Protein AF-A0A223D5A3-F1 (afdb_monomer_lite)

Structure (mmCIF, N/CA/C/O backbone):
data_AF-A0A223D5A3-F1
#
_entry.id   AF-A0A223D5A3-F1
#
loop_
_atom_site.group_PDB
_atom_site.id
_atom_site.type_symbol
_atom_site.label_atom_id
_atom_site.label_alt_id
_atom_site.label_comp_id
_atom_site.label_asym_id
_atom_site.label_entity_id
_atom_site.label_seq_id
_atom_site.pdbx_PDB_ins_code
_atom_site.Cartn_x
_atom_site.Cartn_y
_atom_site.Cartn_z
_atom_site.occupancy
_atom_site.B_iso_or_equiv
_atom_site.auth_seq_id
_atom_site.auth_comp_id
_atom_site.auth_asym_id
_atom_site.auth_atom_id
_atom_site.pdbx_PDB_model_num
ATOM 1 N N . MET A 1 1 ? -13.592 -24.282 9.696 1.00 31.31 1 MET A N 1
ATOM 2 C CA . MET A 1 1 ? -12.528 -23.313 10.026 1.00 31.31 1 MET A CA 1
ATOM 3 C C . MET A 1 1 ? -12.856 -22.038 9.279 1.00 31.31 1 MET A C 1
ATOM 5 O O . MET A 1 1 ? -12.966 -22.102 8.063 1.00 31.31 1 MET A O 1
ATOM 9 N N . GLN A 1 2 ? -13.138 -20.943 9.990 1.00 32.06 2 GLN A N 1
ATOM 10 C CA . GLN A 1 2 ? -13.268 -19.622 9.368 1.00 32.06 2 GLN A CA 1
ATOM 11 C C . GLN A 1 2 ? -11.943 -19.283 8.681 1.00 32.06 2 GLN A C 1
ATOM 13 O O . GLN A 1 2 ? -10.888 -19.620 9.216 1.00 32.06 2 GLN A O 1
ATOM 18 N N . ASN A 1 3 ? -12.004 -18.687 7.491 1.00 38.94 3 ASN A N 1
ATOM 19 C CA . ASN A 1 3 ? -10.815 -18.169 6.831 1.00 38.94 3 ASN A CA 1
ATOM 20 C C . ASN A 1 3 ? -10.270 -17.023 7.707 1.00 38.94 3 ASN A C 1
ATOM 22 O O . ASN A 1 3 ? -10.980 -16.030 7.856 1.00 38.94 3 ASN A O 1
ATOM 26 N N . PRO A 1 4 ? -9.074 -17.136 8.314 1.00 40.03 4 PRO A N 1
ATOM 27 C CA . PRO A 1 4 ? -8.526 -16.077 9.164 1.00 40.03 4 PRO A CA 1
ATOM 28 C C . PRO A 1 4 ? -8.139 -14.813 8.372 1.00 40.03 4 PRO A C 1
ATOM 30 O O . PRO A 1 4 ? -7.693 -13.842 8.971 1.00 40.03 4 PRO A O 1
ATOM 33 N N . PHE A 1 5 ? -8.310 -14.820 7.044 1.00 49.38 5 PHE A N 1
ATOM 34 C CA . PHE A 1 5 ? -7.911 -13.754 6.126 1.00 49.38 5 PHE A CA 1
ATOM 35 C C . PHE A 1 5 ? -9.094 -13.028 5.462 1.00 49.38 5 PHE A C 1
ATOM 37 O O . PHE A 1 5 ? -8.941 -12.494 4.365 1.00 49.38 5 PHE A O 1
ATOM 44 N N . GLU A 1 6 ? -10.285 -13.000 6.078 1.00 45.31 6 GLU A N 1
ATOM 45 C CA . GLU A 1 6 ? -11.288 -11.994 5.692 1.00 45.31 6 GLU A CA 1
ATOM 46 C C . GLU A 1 6 ? -10.728 -10.612 6.060 1.00 45.31 6 GLU A C 1
ATOM 48 O O . GLU A 1 6 ? -10.823 -10.190 7.206 1.00 45.31 6 GLU A O 1
ATOM 53 N N . ASN A 1 7 ? -10.066 -9.964 5.099 1.00 41.25 7 ASN A N 1
ATOM 54 C CA . ASN A 1 7 ? -9.630 -8.576 5.171 1.00 41.25 7 ASN A CA 1
ATOM 55 C C . ASN A 1 7 ? -10.579 -7.736 4.284 1.00 41.25 7 ASN A C 1
ATOM 57 O O . ASN A 1 7 ? -10.736 -8.077 3.102 1.00 41.25 7 ASN A O 1
ATOM 61 N N . PRO A 1 8 ? -11.245 -6.702 4.830 1.00 47.88 8 PRO A N 1
ATOM 62 C CA . PRO A 1 8 ? -11.190 -6.284 6.232 1.00 47.88 8 PRO A CA 1
ATOM 63 C C . PRO A 1 8 ? -11.903 -7.271 7.166 1.00 47.88 8 PRO A C 1
ATOM 65 O O . PRO A 1 8 ? -12.897 -7.893 6.759 1.00 47.88 8 PRO A O 1
ATOM 68 N N . PRO A 1 9 ? -11.406 -7.441 8.409 1.00 49.31 9 PRO A N 1
ATOM 69 C CA . PRO A 1 9 ? -12.137 -8.180 9.421 1.00 49.31 9 PRO A CA 1
ATOM 70 C C . PRO A 1 9 ? -13.529 -7.557 9.527 1.00 49.31 9 PRO A C 1
ATOM 72 O O . PRO A 1 9 ? -13.697 -6.339 9.543 1.00 49.31 9 PRO A O 1
ATOM 75 N N . ARG A 1 10 ? -14.571 -8.388 9.487 1.00 50.59 10 ARG A N 1
ATOM 76 C CA . ARG A 1 10 ? -15.939 -7.867 9.490 1.00 50.59 10 ARG A CA 1
ATOM 77 C C . ARG A 1 10 ? -16.212 -7.227 10.840 1.00 50.59 10 ARG A C 1
ATOM 79 O O . ARG A 1 10 ? -16.308 -7.934 11.843 1.00 50.59 10 ARG A O 1
ATOM 86 N N . THR A 1 11 ? -16.388 -5.908 10.844 1.00 54.88 11 THR A N 1
ATOM 87 C CA . THR A 1 11 ? -16.961 -5.196 11.983 1.00 54.88 11 THR A CA 1
ATOM 88 C C . THR A 1 11 ? -18.272 -5.880 12.347 1.00 54.88 11 THR A C 1
ATOM 90 O O . THR A 1 11 ? -19.142 -6.128 11.503 1.00 54.88 11 THR A O 1
ATOM 93 N N . THR A 1 12 ? -18.395 -6.287 13.608 1.00 64.44 12 THR A N 1
ATOM 94 C CA . THR A 1 12 ? -19.634 -6.919 14.078 1.00 64.44 12 THR A CA 1
ATOM 95 C C . THR A 1 12 ? -20.743 -5.882 14.191 1.00 64.44 12 THR A C 1
ATOM 97 O O . THR A 1 12 ? -21.928 -6.218 14.110 1.00 64.44 12 THR A O 1
ATOM 100 N N . ARG A 1 13 ? -20.357 -4.606 14.327 1.00 74.88 13 ARG A N 1
ATOM 101 C CA . ARG A 1 13 ? -21.253 -3.461 14.403 1.00 74.88 13 ARG A CA 1
ATOM 102 C C . ARG A 1 13 ? -21.230 -2.667 13.108 1.00 74.88 13 ARG A C 1
ATOM 104 O O . ARG A 1 13 ? -20.197 -2.180 12.666 1.00 74.88 13 ARG A O 1
ATOM 111 N N . GLN A 1 14 ? -22.414 -2.436 12.548 1.00 77.69 14 GLN A N 1
ATOM 112 C CA . GLN A 1 14 ? -22.582 -1.436 11.498 1.00 77.69 14 GLN A CA 1
ATOM 113 C C . GLN A 1 14 ? -22.505 -0.037 12.113 1.00 77.69 14 GLN A C 1
ATOM 115 O O . GLN A 1 14 ? -23.509 0.498 12.591 1.00 77.69 14 GLN A O 1
ATOM 120 N N . LEU A 1 15 ? -21.310 0.553 12.118 1.00 81.81 15 LEU A N 1
ATOM 121 C CA . LEU A 1 15 ? -21.136 1.955 12.486 1.00 81.81 15 LEU A CA 1
ATOM 122 C C . LEU A 1 15 ? -21.516 2.855 11.298 1.00 81.81 15 LEU A C 1
ATOM 124 O O . LEU A 1 15 ? -21.404 2.444 10.144 1.00 81.81 15 LEU A O 1
ATOM 128 N N . PRO A 1 16 ? -21.922 4.116 11.529 1.00 82.06 16 PRO A N 1
ATOM 129 C CA . PRO A 1 16 ? -22.218 5.061 10.447 1.00 82.06 16 PRO A CA 1
ATOM 130 C C . PRO A 1 16 ? -21.053 5.301 9.472 1.00 82.06 16 PRO A C 1
ATOM 132 O O . PRO A 1 16 ? -21.264 5.852 8.395 1.00 82.06 16 PRO A O 1
ATOM 135 N N . PHE A 1 17 ? -19.841 4.906 9.862 1.00 83.56 17 PHE A N 1
ATOM 136 C CA . PHE A 1 17 ? -18.593 5.141 9.143 1.00 83.56 17 PHE A CA 1
ATOM 137 C C . PHE A 1 17 ? -18.128 3.924 8.331 1.00 83.56 17 PHE A C 1
ATOM 139 O O . PHE A 1 17 ? -17.338 4.094 7.412 1.00 83.56 17 PHE A O 1
ATOM 146 N N . THR A 1 18 ? -18.670 2.721 8.579 1.00 78.81 18 THR A N 1
ATOM 147 C CA . THR A 1 18 ? -18.244 1.488 7.879 1.00 78.81 18 THR A CA 1
ATOM 148 C C . THR A 1 18 ? -18.585 1.488 6.388 1.00 78.81 18 THR A C 1
ATOM 150 O O . THR A 1 18 ? -18.095 0.648 5.647 1.00 78.81 18 THR A O 1
ATOM 153 N N . GLY A 1 19 ? -19.470 2.386 5.944 1.00 81.88 19 GLY A N 1
ATOM 154 C CA . GLY A 1 19 ? -19.824 2.562 4.532 1.00 81.88 19 GLY A CA 1
ATOM 155 C C . GLY A 1 19 ? -18.994 3.621 3.802 1.00 81.88 19 GLY A C 1
ATOM 156 O O . GLY A 1 19 ? -19.308 3.930 2.655 1.00 81.88 19 GLY A O 1
ATOM 157 N N . ILE A 1 20 ? -18.008 4.229 4.467 1.00 87.31 20 ILE A N 1
ATOM 158 C CA . ILE A 1 20 ? -17.063 5.145 3.829 1.00 87.31 20 ILE A CA 1
ATOM 159 C C . ILE A 1 20 ? -15.962 4.287 3.215 1.00 87.31 20 ILE A C 1
ATOM 161 O O . ILE A 1 20 ? -15.287 3.548 3.920 1.00 87.31 20 ILE A O 1
ATOM 165 N N . GLU A 1 21 ? -15.784 4.382 1.905 1.00 90.44 21 GLU A N 1
ATOM 166 C CA . GLU A 1 21 ? -14.808 3.603 1.143 1.00 90.44 21 GLU A CA 1
ATOM 167 C C . GLU A 1 21 ? -14.275 4.441 -0.017 1.00 90.44 21 GLU A C 1
ATOM 169 O O . GLU A 1 21 ? -14.888 5.439 -0.406 1.00 90.44 21 GLU A O 1
ATOM 174 N N . PHE A 1 22 ? -13.146 4.049 -0.604 1.00 91.56 22 PHE A N 1
ATOM 175 C CA . PHE A 1 22 ? -12.814 4.569 -1.924 1.00 91.56 22 PHE A CA 1
ATOM 176 C C . PHE A 1 22 ? -13.847 4.083 -2.939 1.00 91.56 22 PHE A C 1
ATOM 178 O O . PHE A 1 22 ? -14.372 2.975 -2.850 1.00 91.56 22 PHE A O 1
ATOM 185 N N . GLY A 1 23 ? -14.139 4.918 -3.934 1.00 87.75 23 GLY A N 1
ATOM 186 C CA . GLY A 1 23 ? -14.962 4.498 -5.059 1.00 87.75 23 GLY A CA 1
ATOM 187 C C . GLY A 1 23 ? -14.284 3.374 -5.847 1.00 87.75 23 GLY A C 1
ATOM 188 O O . GLY A 1 23 ? -13.056 3.275 -5.899 1.00 87.75 23 GLY A O 1
ATOM 189 N N . GLY A 1 24 ? -15.098 2.520 -6.467 1.00 87.00 24 GLY A N 1
ATOM 190 C CA . GLY A 1 24 ? -14.604 1.398 -7.258 1.00 87.00 24 GLY A CA 1
ATOM 191 C C . GLY A 1 24 ? -13.862 1.871 -8.506 1.00 87.00 24 GLY A C 1
ATOM 192 O O . GLY A 1 24 ? -14.450 2.526 -9.370 1.00 87.00 24 GLY A O 1
ATOM 193 N N . VAL A 1 25 ? -12.587 1.497 -8.616 1.00 89.38 25 VAL A N 1
ATOM 194 C CA . VAL A 1 25 ? -11.792 1.747 -9.819 1.00 89.38 25 VAL A CA 1
ATOM 195 C C . VAL A 1 25 ? -12.215 0.768 -10.910 1.00 89.38 25 VAL A C 1
ATOM 197 O O . VAL A 1 25 ? -12.198 -0.450 -10.723 1.00 89.38 25 VAL A O 1
ATOM 200 N N . ARG A 1 26 ? -12.615 1.290 -12.071 1.00 88.25 26 ARG A N 1
ATOM 201 C CA . ARG A 1 26 ? -12.962 0.457 -13.223 1.00 88.25 26 ARG A CA 1
ATOM 202 C C . ARG A 1 26 ? -11.683 -0.042 -13.878 1.00 88.25 26 ARG A C 1
ATOM 204 O O . ARG A 1 26 ? -11.033 0.693 -14.616 1.00 88.25 26 ARG A O 1
ATOM 211 N N . GLU A 1 27 ?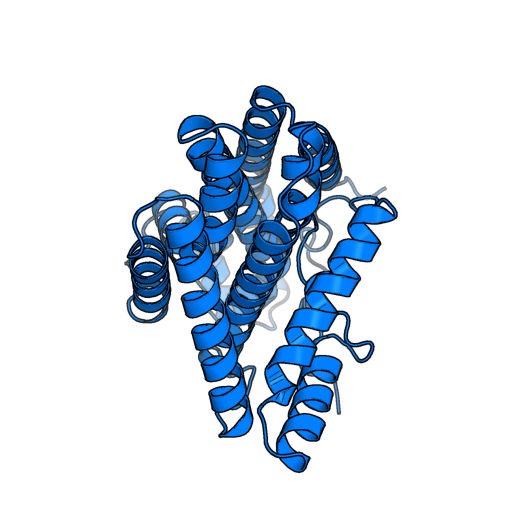 -11.378 -1.315 -13.675 1.00 85.56 27 GLU A N 1
ATOM 212 C CA . GLU A 1 27 ? -10.209 -1.931 -14.293 1.00 85.56 27 GLU A CA 1
ATOM 213 C C . GLU A 1 27 ? -10.368 -2.056 -15.814 1.00 85.56 27 GLU A C 1
ATOM 215 O O . GLU A 1 27 ? -11.298 -2.683 -16.333 1.00 85.56 27 GLU A O 1
ATOM 220 N N . ALA A 1 28 ? -9.429 -1.449 -16.540 1.00 91.31 28 ALA A N 1
ATOM 221 C CA . ALA A 1 28 ? -9.246 -1.680 -17.964 1.00 91.31 28 ALA A CA 1
ATOM 222 C C . ALA A 1 28 ? -8.553 -3.041 -18.204 1.00 91.31 28 ALA A C 1
ATOM 224 O O . ALA A 1 28 ? -7.804 -3.505 -17.341 1.00 91.31 28 ALA A O 1
ATOM 225 N N . PRO A 1 29 ? -8.726 -3.680 -19.380 1.00 95.19 29 PRO A N 1
ATOM 226 C CA . PRO A 1 29 ? -8.104 -4.977 -19.664 1.00 95.19 29 PRO A CA 1
ATOM 227 C C . PRO A 1 29 ? -6.578 -5.046 -19.437 1.00 95.19 29 PRO A C 1
ATOM 229 O O . PRO A 1 29 ? -6.133 -6.037 -18.857 1.00 95.19 29 PRO A O 1
ATOM 232 N N . PRO A 1 30 ? -5.767 -4.026 -19.799 1.00 95.06 30 PRO A N 1
ATOM 233 C CA . PRO A 1 30 ? -4.326 -4.045 -19.521 1.00 95.06 30 PRO A CA 1
ATOM 234 C C . PRO A 1 30 ? -3.988 -4.043 -18.024 1.00 95.06 30 PRO A C 1
ATOM 236 O O . PRO A 1 30 ? -3.030 -4.682 -17.600 1.00 95.06 30 PRO A O 1
ATOM 239 N N . ILE A 1 31 ? -4.805 -3.370 -17.211 1.00 96.50 31 ILE A N 1
ATOM 240 C CA . ILE A 1 31 ? -4.646 -3.306 -15.753 1.00 96.50 31 ILE A CA 1
ATOM 241 C C . ILE A 1 31 ? -4.983 -4.657 -15.113 1.00 96.50 31 ILE A C 1
ATOM 243 O O . ILE A 1 31 ? -4.236 -5.144 -14.266 1.00 96.50 31 ILE A O 1
ATOM 247 N N . ALA A 1 32 ? -6.042 -5.321 -15.582 1.00 96.12 32 ALA A N 1
ATOM 248 C CA . ALA A 1 32 ? -6.365 -6.680 -15.149 1.00 96.12 32 ALA A CA 1
ATOM 249 C C . ALA A 1 32 ? -5.266 -7.689 -15.541 1.00 96.12 32 ALA A C 1
ATOM 251 O O . ALA A 1 32 ? -4.914 -8.563 -14.746 1.00 96.12 32 ALA A O 1
ATOM 252 N N . GLN A 1 33 ? -4.682 -7.551 -16.739 1.00 97.06 33 GLN A N 1
ATOM 253 C CA . GLN A 1 33 ? -3.539 -8.365 -17.160 1.00 97.06 33 GLN A CA 1
ATOM 254 C C . GLN A 1 33 ? -2.332 -8.147 -16.240 1.00 97.06 33 GLN A C 1
ATOM 256 O O . GLN A 1 33 ? -1.765 -9.126 -15.752 1.00 97.06 33 GLN A O 1
ATOM 261 N N . LEU A 1 34 ? -1.981 -6.889 -15.955 1.00 97.69 34 LEU A N 1
ATOM 262 C CA . LEU A 1 34 ? -0.900 -6.547 -15.032 1.00 97.69 34 LEU A CA 1
ATOM 263 C C . LEU A 1 34 ? -1.121 -7.195 -13.658 1.00 97.69 34 LEU A C 1
ATOM 265 O O . LEU A 1 34 ? -0.200 -7.812 -13.132 1.00 97.69 34 LEU A O 1
ATOM 269 N N . ARG A 1 35 ? -2.337 -7.143 -13.094 1.00 97.56 35 ARG A N 1
ATOM 270 C CA . ARG A 1 35 ? -2.644 -7.824 -11.821 1.00 97.56 35 ARG A CA 1
ATOM 271 C C . ARG A 1 35 ? -2.363 -9.328 -11.894 1.00 97.56 35 ARG A C 1
ATOM 273 O O . ARG A 1 35 ? -1.779 -9.901 -10.974 1.00 97.56 35 ARG A O 1
ATOM 280 N N . GLY A 1 36 ? -2.735 -9.967 -13.003 1.00 97.38 36 GLY A N 1
ATOM 281 C CA . GLY A 1 36 ? -2.406 -11.368 -13.274 1.00 97.38 36 GLY A CA 1
ATOM 282 C C . GLY A 1 36 ? -0.897 -11.637 -13.292 1.00 97.38 36 GLY A C 1
ATOM 283 O O . GLY A 1 36 ? -0.443 -12.608 -12.690 1.00 97.38 36 GLY A O 1
ATOM 284 N N . GLU A 1 37 ? -0.112 -10.764 -13.925 1.00 98.00 37 GLU A N 1
ATOM 285 C CA . GLU A 1 37 ? 1.356 -10.853 -13.977 1.00 98.00 37 GLU A CA 1
ATOM 286 C C . GLU A 1 37 ? 1.994 -10.687 -12.589 1.00 98.00 37 GLU A C 1
ATOM 288 O O . GLU A 1 37 ? 2.869 -11.473 -12.215 1.00 98.00 37 GLU A O 1
ATOM 293 N N . LEU A 1 38 ? 1.514 -9.736 -11.778 1.00 98.50 38 LEU A N 1
ATOM 294 C CA . LEU A 1 38 ? 1.988 -9.557 -10.401 1.00 98.50 38 LEU A CA 1
ATOM 295 C C . LEU A 1 38 ? 1.742 -10.823 -9.567 1.00 98.50 38 LEU A C 1
ATOM 297 O O . LEU A 1 38 ? 2.661 -11.308 -8.902 1.00 98.50 38 LEU A O 1
ATOM 301 N N . ASN A 1 39 ? 0.544 -11.417 -9.659 1.00 97.88 39 ASN A N 1
ATOM 302 C CA . ASN A 1 39 ? 0.239 -12.688 -8.995 1.00 97.88 39 ASN A CA 1
ATOM 303 C C . ASN A 1 39 ? 1.196 -13.797 -9.452 1.00 97.88 39 ASN A C 1
ATOM 305 O O . ASN A 1 39 ? 1.775 -14.495 -8.621 1.00 97.88 39 ASN A O 1
ATOM 309 N N . GLN A 1 40 ? 1.437 -13.930 -10.758 1.00 97.44 40 GLN A N 1
ATOM 310 C CA . GLN A 1 40 ? 2.389 -14.918 -11.274 1.00 97.44 40 GLN A CA 1
ATOM 311 C C . GLN A 1 40 ? 3.797 -14.723 -10.699 1.00 97.44 40 GLN A C 1
ATOM 313 O O . GLN A 1 40 ? 4.446 -15.707 -10.349 1.00 97.44 40 GLN A O 1
ATOM 318 N N . HIS A 1 41 ? 4.267 -13.481 -10.551 1.00 97.81 41 HIS A N 1
ATOM 319 C CA . HIS A 1 41 ? 5.561 -13.197 -9.926 1.00 97.81 41 HIS A CA 1
ATOM 320 C C . HIS A 1 41 ? 5.618 -13.621 -8.457 1.00 97.81 41 HIS A C 1
ATOM 322 O O . HIS A 1 41 ? 6.633 -14.177 -8.034 1.00 97.81 41 HIS A O 1
ATOM 328 N N . LEU A 1 42 ? 4.539 -13.417 -7.699 1.00 97.50 42 LEU A N 1
ATOM 329 C CA . LEU A 1 42 ? 4.449 -13.875 -6.315 1.00 97.50 42 LEU A CA 1
ATOM 330 C C . LEU A 1 42 ? 4.488 -15.404 -6.207 1.00 97.50 42 LEU A C 1
ATOM 332 O O . LEU A 1 42 ? 5.265 -15.938 -5.423 1.00 97.50 42 LEU A O 1
ATOM 336 N N . PHE A 1 43 ? 3.714 -16.128 -7.017 1.00 96.75 43 PHE A N 1
ATOM 337 C CA . PHE A 1 43 ? 3.728 -17.597 -6.982 1.00 96.75 43 PHE A CA 1
ATOM 338 C C . PHE A 1 43 ? 5.028 -18.198 -7.530 1.00 96.75 43 PHE A C 1
ATOM 340 O O . PHE A 1 43 ? 5.450 -19.260 -7.076 1.00 96.75 43 PHE A O 1
ATOM 347 N N . ALA A 1 44 ? 5.689 -17.525 -8.476 1.00 97.00 44 ALA A N 1
ATOM 348 C CA . ALA A 1 44 ? 6.993 -17.946 -8.981 1.00 97.00 44 ALA A CA 1
ATOM 349 C C . ALA A 1 44 ? 8.100 -17.828 -7.921 1.00 97.00 44 ALA A C 1
ATOM 351 O O . ALA A 1 44 ? 9.078 -18.566 -7.991 1.00 97.00 44 ALA A O 1
ATOM 352 N N . LEU A 1 45 ? 7.939 -16.952 -6.921 1.00 95.38 45 LEU A N 1
ATOM 353 C CA . LEU A 1 45 ? 8.889 -16.798 -5.817 1.00 95.38 45 LEU A CA 1
ATOM 354 C C . LEU A 1 45 ? 9.122 -18.111 -5.062 1.00 95.38 45 LEU A C 1
ATOM 356 O O . LEU A 1 45 ? 10.226 -18.387 -4.604 1.00 95.38 45 LEU A O 1
ATOM 360 N N . THR A 1 46 ? 8.077 -18.923 -4.914 1.00 95.69 46 THR A N 1
ATOM 361 C CA . THR A 1 46 ? 8.136 -20.152 -4.119 1.00 95.69 46 THR A CA 1
ATOM 362 C C . THR A 1 46 ? 8.729 -21.325 -4.897 1.00 95.69 46 THR A C 1
ATOM 364 O O . THR A 1 46 ? 8.901 -22.395 -4.321 1.00 95.69 46 THR A O 1
ATOM 367 N N . ALA A 1 47 ? 9.043 -21.152 -6.187 1.00 94.19 47 ALA A N 1
ATOM 368 C CA . ALA A 1 47 ? 9.582 -22.213 -7.036 1.00 94.19 47 ALA A CA 1
ATOM 369 C C . ALA A 1 47 ? 10.971 -22.697 -6.585 1.00 94.19 47 ALA A C 1
ATOM 371 O O . ALA A 1 47 ? 11.328 -23.839 -6.858 1.00 94.19 47 ALA A O 1
ATOM 372 N N . ASP A 1 48 ? 11.718 -21.860 -5.857 1.00 90.69 48 ASP A N 1
ATOM 373 C CA . ASP A 1 48 ? 13.029 -22.205 -5.293 1.00 90.69 48 ASP A CA 1
ATOM 374 C C . ASP A 1 48 ? 12.929 -23.025 -3.987 1.00 90.69 48 ASP A C 1
ATOM 376 O O . ASP A 1 48 ? 13.944 -23.433 -3.418 1.00 90.69 48 ASP A O 1
ATOM 380 N N . LEU A 1 49 ? 11.714 -23.276 -3.485 1.00 94.75 49 LEU A N 1
ATOM 381 C CA . LEU A 1 49 ? 11.486 -24.131 -2.320 1.00 94.75 49 LEU A CA 1
ATOM 382 C C . LEU A 1 49 ? 11.502 -25.621 -2.704 1.00 94.75 49 LEU A C 1
ATOM 384 O O . LEU A 1 49 ? 11.069 -25.982 -3.800 1.00 94.75 49 LEU A O 1
ATOM 388 N N . PRO A 1 50 ? 11.893 -26.522 -1.780 1.00 96.00 50 PRO A N 1
ATOM 389 C CA . PRO A 1 50 ? 11.637 -27.953 -1.927 1.00 96.00 50 PRO A CA 1
ATOM 390 C C . PRO A 1 50 ? 10.160 -28.232 -2.235 1.00 96.00 50 PRO A C 1
ATOM 392 O O . PRO A 1 50 ? 9.289 -27.590 -1.652 1.00 96.00 50 PRO A O 1
ATOM 395 N N . GLU A 1 51 ? 9.875 -29.217 -3.092 1.00 95.94 51 GLU A N 1
ATOM 396 C CA . GLU A 1 51 ? 8.523 -29.488 -3.615 1.00 95.94 51 GLU A CA 1
ATOM 397 C C . GLU A 1 51 ? 7.413 -29.511 -2.539 1.00 95.94 51 GLU A C 1
ATOM 399 O O . GLU A 1 51 ? 6.414 -28.813 -2.733 1.00 95.94 51 GLU A O 1
ATOM 404 N N . PRO A 1 52 ? 7.572 -30.182 -1.374 1.00 94.69 52 PRO A N 1
ATOM 405 C CA . PRO A 1 52 ? 6.544 -30.151 -0.331 1.00 94.69 52 PRO A CA 1
ATOM 406 C C . PRO A 1 52 ? 6.282 -28.743 0.223 1.00 94.69 52 PRO A C 1
ATOM 408 O O . PRO A 1 52 ? 5.131 -28.361 0.418 1.00 94.69 52 PRO A O 1
ATOM 411 N N . LEU A 1 53 ? 7.340 -27.950 0.425 1.00 95.06 53 LEU A N 1
ATOM 412 C CA . LEU A 1 53 ? 7.236 -26.574 0.917 1.00 95.06 53 LEU A CA 1
ATOM 413 C C . LEU A 1 53 ? 6.697 -25.623 -0.154 1.00 95.06 53 LEU A C 1
ATOM 415 O O . LEU A 1 53 ? 5.986 -24.682 0.178 1.00 95.06 53 LEU A O 1
ATOM 419 N N . CYS A 1 54 ? 7.002 -25.861 -1.432 1.00 97.06 54 CYS A N 1
ATOM 420 C CA . CYS A 1 54 ? 6.438 -25.093 -2.542 1.00 97.06 54 CYS A CA 1
ATOM 421 C C . CYS A 1 54 ? 4.915 -25.280 -2.623 1.00 97.06 54 CYS A C 1
ATOM 423 O O . CYS A 1 54 ? 4.172 -24.296 -2.671 1.00 97.06 54 CYS A O 1
ATOM 425 N N . ALA A 1 55 ? 4.442 -26.530 -2.559 1.00 96.44 55 ALA A N 1
ATOM 426 C CA . ALA A 1 55 ? 3.013 -26.838 -2.556 1.00 96.44 55 ALA A CA 1
ATOM 427 C C . ALA A 1 55 ? 2.296 -26.222 -1.340 1.00 96.44 55 ALA A C 1
ATOM 429 O O . ALA A 1 55 ? 1.230 -25.619 -1.488 1.00 96.44 55 ALA A O 1
ATOM 430 N N . GLU A 1 56 ? 2.904 -26.312 -0.153 1.00 96.75 56 GLU A N 1
ATOM 431 C CA . GLU A 1 56 ? 2.370 -25.693 1.062 1.00 96.75 56 GLU A CA 1
ATOM 432 C C . GLU A 1 56 ? 2.350 -24.158 0.960 1.00 96.75 56 GLU A C 1
ATOM 434 O O . GLU A 1 56 ? 1.335 -23.536 1.272 1.00 96.75 56 GLU A O 1
ATOM 439 N N . ALA A 1 57 ? 3.414 -23.532 0.440 1.00 96.69 57 ALA A N 1
ATOM 440 C CA . ALA A 1 57 ? 3.462 -22.089 0.205 1.00 96.69 57 ALA A CA 1
ATOM 441 C C . ALA A 1 57 ? 2.329 -21.632 -0.722 1.00 96.69 57 ALA A C 1
ATOM 443 O O . ALA A 1 57 ? 1.644 -20.654 -0.427 1.00 96.69 57 ALA A O 1
ATOM 444 N N . HIS A 1 58 ? 2.088 -22.359 -1.819 1.00 96.25 58 HIS A N 1
ATOM 445 C CA . HIS A 1 58 ? 0.986 -22.068 -2.741 1.00 96.25 58 HIS A CA 1
ATOM 446 C C . HIS A 1 58 ? -0.369 -22.159 -2.047 1.00 96.25 58 HIS A C 1
ATOM 448 O O . HIS A 1 58 ? -1.214 -21.286 -2.251 1.00 96.25 58 HIS A O 1
ATOM 454 N N . GLN A 1 59 ? -0.580 -23.182 -1.216 1.00 95.50 59 GLN A N 1
ATOM 455 C CA . GLN A 1 59 ? -1.814 -23.324 -0.451 1.00 95.50 59 GLN A CA 1
ATOM 456 C C . GLN A 1 59 ? -2.007 -22.158 0.523 1.00 95.50 59 GLN A C 1
ATOM 458 O O . GLN A 1 59 ? -3.106 -21.604 0.590 1.00 95.50 59 GLN A O 1
ATOM 463 N N . VAL A 1 60 ? -0.954 -21.757 1.242 1.00 94.38 60 VAL A N 1
ATOM 464 C CA . VAL A 1 60 ? -1.004 -20.624 2.173 1.00 94.38 60 VAL A CA 1
ATOM 465 C C . VAL A 1 60 ? -1.310 -19.326 1.428 1.00 94.38 60 VAL A C 1
ATOM 467 O O . VAL A 1 60 ? -2.239 -18.629 1.818 1.00 94.38 60 VAL A O 1
ATOM 470 N N . LEU A 1 61 ? -0.604 -19.021 0.336 1.00 94.94 61 LEU A N 1
ATOM 471 C CA . LEU A 1 61 ? -0.813 -17.796 -0.449 1.00 94.94 61 LEU A CA 1
ATOM 472 C C . LEU A 1 61 ? -2.214 -17.734 -1.075 1.00 94.94 61 LEU A C 1
ATOM 474 O O . LEU A 1 61 ? -2.858 -16.683 -1.054 1.00 94.94 61 LEU A O 1
ATOM 478 N N . ARG A 1 62 ? -2.731 -18.859 -1.590 1.00 94.44 62 ARG A N 1
ATOM 479 C CA . ARG A 1 62 ? -4.118 -18.937 -2.076 1.00 94.44 62 ARG A CA 1
ATOM 480 C C . ARG A 1 62 ? -5.115 -18.742 -0.945 1.00 94.44 62 ARG A C 1
ATOM 482 O O . ARG A 1 62 ? -6.028 -17.945 -1.092 1.00 94.44 62 ARG A O 1
ATOM 489 N N . GLY A 1 63 ? -4.941 -19.420 0.189 1.00 92.19 63 GLY A N 1
ATOM 490 C CA . GLY A 1 63 ? -5.820 -19.252 1.351 1.00 92.19 63 GLY A CA 1
ATOM 491 C C . GLY A 1 63 ? -5.845 -17.807 1.854 1.00 92.19 63 GLY A C 1
ATOM 492 O O . GLY A 1 63 ? -6.919 -17.257 2.097 1.00 92.19 63 GLY A O 1
ATOM 493 N N . TYR A 1 64 ? -4.669 -17.182 1.906 1.00 90.00 64 TYR A N 1
ATOM 494 C CA . TYR A 1 64 ? -4.476 -15.787 2.287 1.00 90.00 64 TYR A CA 1
ATOM 495 C C . TYR A 1 64 ? -5.217 -14.813 1.363 1.00 90.00 64 TYR A C 1
ATOM 497 O O . TYR A 1 64 ? -5.826 -13.854 1.818 1.00 90.00 64 TYR A O 1
ATOM 505 N N . SER A 1 65 ? -5.224 -15.094 0.062 1.00 88.00 65 SER A N 1
ATOM 506 C CA . SER A 1 65 ? -5.925 -14.299 -0.954 1.00 88.00 65 SER A CA 1
ATOM 507 C C . SER A 1 65 ? -7.383 -14.718 -1.170 1.00 88.00 65 SER A C 1
ATOM 509 O O . SER A 1 65 ? -8.012 -14.267 -2.119 1.00 88.00 65 SER A O 1
ATOM 511 N N . GLY A 1 66 ? -7.972 -15.551 -0.305 1.00 85.25 66 GLY A N 1
ATOM 512 C CA . GLY A 1 66 ? -9.381 -15.966 -0.399 1.00 85.25 66 GLY A CA 1
ATOM 513 C C . GLY A 1 66 ? -9.678 -17.133 -1.354 1.00 85.25 66 GLY A C 1
ATOM 514 O O . GLY A 1 66 ? -10.842 -17.427 -1.606 1.00 85.25 66 GLY A O 1
ATOM 515 N N . GLY A 1 67 ? -8.652 -17.837 -1.834 1.00 84.62 67 GLY A N 1
ATOM 516 C CA . GLY A 1 67 ? -8.734 -19.153 -2.481 1.00 84.62 67 GLY A CA 1
ATOM 517 C C . GLY A 1 67 ? -8.392 -19.173 -3.972 1.00 84.62 67 GLY A C 1
ATOM 518 O O . GLY A 1 67 ? -7.915 -20.196 -4.468 1.00 84.62 67 GLY A O 1
ATOM 519 N N . ASP A 1 68 ? -8.585 -18.061 -4.677 1.00 86.62 68 ASP A N 1
ATOM 520 C CA . ASP A 1 68 ? -8.324 -17.919 -6.117 1.00 86.62 68 ASP A CA 1
ATOM 521 C C . ASP A 1 68 ? -6.846 -17.656 -6.450 1.00 86.62 68 ASP A C 1
ATOM 523 O O . ASP A 1 68 ? -6.412 -17.921 -7.572 1.00 86.62 68 ASP A O 1
ATOM 527 N N . GLY A 1 69 ? -6.056 -17.209 -5.470 1.00 87.62 69 GLY A N 1
ATOM 528 C CA . GLY A 1 69 ? -4.667 -16.815 -5.688 1.00 87.62 69 GLY A CA 1
ATOM 529 C C . GLY A 1 69 ? -4.523 -15.404 -6.253 1.00 87.62 69 GLY A C 1
ATOM 530 O O . GLY A 1 69 ? -3.449 -15.073 -6.745 1.00 87.62 69 GLY A O 1
ATOM 531 N N . ASP A 1 70 ? -5.566 -14.576 -6.208 1.00 94.06 70 ASP A N 1
ATOM 532 C CA . ASP A 1 70 ? -5.482 -13.177 -6.616 1.00 94.06 70 ASP A CA 1
ATOM 533 C C . ASP A 1 70 ? -5.117 -12.307 -5.404 1.00 94.06 70 ASP A C 1
ATOM 535 O O . ASP A 1 70 ? -5.953 -11.651 -4.793 1.00 94.06 70 ASP A O 1
ATOM 539 N N . PHE A 1 71 ? -3.846 -12.350 -5.003 1.00 95.81 71 PHE A N 1
ATOM 540 C CA . PHE A 1 71 ? -3.315 -11.620 -3.849 1.00 95.81 71 PHE A CA 1
ATOM 541 C C . PHE A 1 71 ? -3.374 -10.104 -4.045 1.00 95.81 71 PHE A C 1
ATOM 543 O O . PHE A 1 71 ? -3.718 -9.368 -3.122 1.00 95.81 71 PHE A O 1
ATOM 550 N N . TYR A 1 72 ? -3.083 -9.618 -5.254 1.00 96.50 72 TYR A N 1
ATOM 551 C CA . TYR A 1 72 ? -3.014 -8.177 -5.515 1.00 96.50 72 TYR A CA 1
ATOM 552 C C . TYR A 1 72 ? -4.383 -7.485 -5.550 1.00 96.50 72 TYR A C 1
ATOM 554 O O . TYR A 1 72 ? -4.430 -6.258 -5.522 1.00 96.50 72 TYR A O 1
ATOM 562 N N . ARG A 1 73 ? -5.495 -8.236 -5.505 1.00 94.62 73 ARG A N 1
ATOM 563 C CA . ARG A 1 73 ? -6.837 -7.674 -5.259 1.00 94.62 73 ARG A CA 1
ATOM 564 C C . ARG A 1 73 ? -6.997 -7.060 -3.863 1.00 94.62 73 ARG A C 1
ATOM 566 O O . ARG A 1 73 ? -7.937 -6.308 -3.647 1.00 94.62 73 ARG A O 1
ATOM 573 N N . LEU A 1 74 ? -6.108 -7.401 -2.923 1.00 93.38 74 LEU A N 1
ATOM 574 C CA . LEU A 1 74 ? -6.080 -6.838 -1.568 1.00 93.38 74 LEU A CA 1
ATOM 575 C C . LEU A 1 74 ? -5.550 -5.393 -1.537 1.00 93.38 74 LEU A C 1
ATOM 577 O O . LEU A 1 74 ? -5.559 -4.758 -0.489 1.00 93.38 74 LEU A O 1
ATOM 581 N N . PHE A 1 75 ? -5.076 -4.875 -2.673 1.00 95.25 75 PHE A N 1
ATOM 582 C CA . PHE A 1 75 ? -4.493 -3.545 -2.795 1.00 95.25 75 PHE A CA 1
ATOM 583 C C . PHE A 1 75 ? -5.302 -2.698 -3.770 1.00 95.25 75 PHE A C 1
ATOM 585 O O . PHE A 1 75 ? -5.642 -3.152 -4.866 1.00 95.25 75 PHE A O 1
ATOM 592 N N . TYR A 1 76 ? -5.541 -1.435 -3.418 1.00 95.75 76 TYR A N 1
ATOM 593 C CA . TYR A 1 76 ? -6.183 -0.501 -4.337 1.00 95.75 76 TYR A CA 1
ATOM 594 C C . TYR A 1 76 ? -5.329 -0.260 -5.585 1.00 95.75 76 TYR A C 1
ATOM 596 O O . TYR A 1 76 ? -4.126 -0.025 -5.497 1.00 95.75 76 TYR A O 1
ATOM 604 N N . THR A 1 77 ? -5.982 -0.253 -6.746 1.00 96.62 77 THR A N 1
ATOM 605 C CA . THR A 1 77 ? -5.362 -0.197 -8.076 1.00 96.62 77 THR A CA 1
ATOM 606 C C . THR A 1 77 ? -4.236 0.841 -8.233 1.00 96.62 77 THR A C 1
ATOM 608 O O . THR A 1 77 ? -3.167 0.441 -8.704 1.00 96.62 77 THR A O 1
ATOM 611 N N . PRO A 1 78 ? -4.367 2.112 -7.779 1.00 97.12 78 PRO A N 1
ATOM 612 C CA . PRO A 1 78 ? -3.323 3.126 -7.975 1.00 97.12 78 PRO A CA 1
ATOM 613 C C . PRO A 1 78 ? -1.959 2.777 -7.368 1.00 97.12 78 PRO A C 1
ATOM 615 O O . PRO A 1 78 ? -0.938 3.298 -7.818 1.00 97.12 78 PRO A O 1
ATOM 618 N N . ILE A 1 79 ? -1.909 1.890 -6.363 1.00 97.31 79 ILE A N 1
ATOM 619 C CA . ILE A 1 79 ? -0.639 1.508 -5.737 1.00 97.31 79 ILE A CA 1
ATOM 620 C C . ILE A 1 79 ? 0.222 0.626 -6.646 1.00 97.31 79 ILE A C 1
ATOM 622 O O . ILE A 1 79 ? 1.408 0.482 -6.375 1.00 97.31 79 ILE A O 1
ATOM 626 N N . TRP A 1 80 ? -0.325 0.032 -7.712 1.00 98.00 80 TRP A N 1
ATOM 627 C CA . TRP A 1 80 ? 0.421 -0.854 -8.618 1.00 98.00 80 TRP A CA 1
ATOM 628 C C . TRP A 1 80 ? 0.170 -0.594 -10.109 1.00 98.00 80 TRP A C 1
ATOM 630 O O . TRP A 1 80 ? 1.042 -0.896 -10.923 1.00 98.00 80 TRP A O 1
ATOM 640 N N . SER A 1 81 ? -0.956 0.011 -10.492 1.00 97.81 81 SER A N 1
ATOM 641 C CA . SER A 1 81 ? -1.298 0.322 -11.891 1.00 97.81 81 SER A CA 1
ATOM 642 C C . SER A 1 81 ? -0.333 1.305 -12.557 1.00 97.81 81 SER A C 1
ATOM 644 O O . SER A 1 81 ? -0.215 1.320 -13.783 1.00 97.81 81 SER A O 1
ATOM 646 N N . PHE A 1 82 ? 0.415 2.093 -11.775 1.00 97.81 82 PHE A N 1
ATOM 647 C CA . PHE A 1 82 ? 1.435 3.000 -12.304 1.00 97.81 82 PHE A CA 1
ATOM 648 C C . PHE A 1 82 ? 2.491 2.270 -13.149 1.00 97.81 82 PHE A C 1
ATOM 650 O O . PHE A 1 82 ? 3.059 2.870 -14.060 1.00 97.81 82 PHE A O 1
ATOM 657 N N . LEU A 1 83 ? 2.726 0.976 -12.888 1.00 97.44 83 LEU A N 1
ATOM 658 C CA . LEU A 1 83 ? 3.611 0.123 -13.687 1.00 97.44 83 LEU A CA 1
ATOM 659 C C . LEU A 1 83 ? 3.149 0.012 -15.148 1.00 97.44 83 LEU A C 1
ATOM 661 O O . LEU A 1 83 ? 3.964 -0.278 -16.015 1.00 97.44 83 LEU A O 1
ATOM 665 N N . HIS A 1 84 ? 1.866 0.243 -15.429 1.00 96.12 84 HIS A N 1
ATOM 666 C CA . HIS A 1 84 ? 1.317 0.319 -16.780 1.00 96.12 84 HIS A CA 1
ATOM 667 C C . HIS A 1 84 ? 1.280 1.760 -17.298 1.00 96.12 84 HIS A C 1
ATOM 669 O O . HIS A 1 84 ? 1.850 2.060 -18.348 1.00 96.12 84 HIS A O 1
ATOM 675 N N . TRP A 1 85 ? 0.648 2.659 -16.538 1.00 96.50 85 TRP A N 1
ATOM 676 C CA . TRP A 1 85 ? 0.331 4.008 -17.011 1.00 96.50 85 TRP A CA 1
ATOM 677 C C . TRP A 1 85 ? 1.559 4.889 -17.249 1.00 96.50 85 TRP A C 1
ATOM 679 O O . TRP A 1 85 ? 1.558 5.717 -18.158 1.00 96.50 85 TRP A O 1
ATOM 689 N N . VAL A 1 86 ? 2.616 4.729 -16.448 1.00 95.94 86 VAL A N 1
ATOM 690 C CA . VAL A 1 86 ? 3.826 5.559 -16.562 1.00 95.94 86 VAL A CA 1
ATOM 691 C C . VAL A 1 86 ? 4.620 5.210 -17.829 1.00 95.94 86 VAL A C 1
ATOM 693 O O . VAL A 1 86 ? 4.916 6.126 -18.602 1.00 95.94 86 VAL A O 1
ATOM 696 N N . PRO A 1 87 ? 4.922 3.926 -18.119 1.00 94.00 87 PRO A N 1
ATOM 697 C CA . PRO A 1 87 ? 5.493 3.535 -19.405 1.00 94.00 87 PRO A CA 1
ATOM 698 C C . PRO A 1 87 ? 4.632 3.936 -20.601 1.00 94.00 87 PRO A C 1
ATOM 700 O O . PRO A 1 87 ? 5.171 4.448 -21.580 1.00 94.00 87 PRO A O 1
ATOM 703 N N . GLU A 1 88 ? 3.312 3.745 -20.528 1.00 93.06 88 GLU A N 1
ATOM 704 C CA . GLU A 1 88 ? 2.402 4.088 -21.626 1.00 93.06 88 GLU A CA 1
ATOM 705 C C . GLU A 1 88 ? 2.447 5.585 -21.957 1.00 93.06 88 GLU A C 1
ATOM 707 O O . GLU A 1 88 ? 2.605 5.961 -23.120 1.00 93.06 88 GLU A O 1
ATOM 712 N N . ALA A 1 89 ? 2.397 6.445 -20.936 1.00 92.06 89 ALA A N 1
ATOM 713 C CA . ALA A 1 89 ? 2.447 7.894 -21.108 1.00 92.06 89 ALA A CA 1
ATOM 714 C C . ALA A 1 89 ? 3.769 8.393 -21.715 1.00 92.06 89 ALA A C 1
ATOM 716 O O . ALA A 1 89 ? 3.792 9.442 -22.358 1.00 92.06 89 ALA A O 1
ATOM 717 N N . SER A 1 90 ? 4.868 7.649 -21.548 1.00 87.94 90 SER A N 1
ATOM 718 C CA . SER A 1 90 ? 6.165 8.013 -22.132 1.00 87.94 90 SER A CA 1
ATOM 719 C C . SER A 1 90 ? 6.186 7.928 -23.664 1.00 87.94 90 SER A C 1
ATOM 721 O O . SER A 1 90 ? 7.048 8.533 -24.303 1.00 87.94 90 SER A O 1
ATOM 723 N N . GLY A 1 91 ? 5.280 7.144 -24.265 1.00 78.88 91 GLY A N 1
ATOM 724 C CA . GLY A 1 91 ? 5.249 6.867 -25.704 1.00 78.88 91 GLY A CA 1
ATOM 725 C C . GLY A 1 91 ? 6.479 6.121 -26.246 1.00 78.88 91 GLY A C 1
ATOM 726 O O . GLY A 1 91 ? 6.550 5.850 -27.446 1.00 78.88 91 GLY A O 1
ATOM 727 N N . GLN A 1 92 ? 7.452 5.784 -25.396 1.00 73.75 92 GLN A N 1
ATOM 728 C CA . GLN A 1 92 ? 8.643 5.031 -25.769 1.00 73.75 92 GLN A CA 1
ATOM 729 C C . GLN A 1 92 ? 8.406 3.545 -25.522 1.00 73.75 92 GLN A C 1
ATOM 731 O O . GLN A 1 92 ? 7.742 3.155 -24.562 1.00 73.75 92 GLN A O 1
ATOM 736 N N . ALA A 1 93 ? 8.975 2.697 -26.383 1.00 72.25 93 ALA A N 1
ATOM 737 C CA . ALA A 1 93 ? 9.001 1.265 -26.128 1.00 72.25 93 ALA A CA 1
ATOM 738 C C . ALA A 1 93 ? 9.816 1.022 -24.852 1.00 72.25 93 ALA A C 1
ATOM 740 O O . ALA A 1 93 ? 11.048 1.065 -24.876 1.00 72.25 93 ALA A O 1
ATOM 741 N N . ALA A 1 94 ? 9.119 0.821 -23.734 1.00 72.56 94 ALA A N 1
ATOM 742 C CA . ALA A 1 94 ? 9.755 0.523 -22.468 1.00 72.56 94 ALA A CA 1
ATOM 743 C C . ALA A 1 94 ? 10.589 -0.748 -22.620 1.00 72.56 94 ALA A C 1
ATOM 745 O O . ALA A 1 94 ? 10.158 -1.736 -23.221 1.00 72.56 94 ALA A O 1
ATOM 746 N N . ASP A 1 95 ? 11.799 -0.718 -22.075 1.00 87.94 95 ASP A N 1
ATOM 747 C CA . ASP A 1 95 ? 12.645 -1.896 -22.048 1.00 87.94 95 ASP A CA 1
ATOM 748 C C . ASP A 1 95 ? 11.926 -3.010 -21.276 1.00 87.94 95 ASP A C 1
ATOM 750 O O . ASP A 1 95 ? 11.712 -2.906 -20.067 1.00 87.94 95 ASP A O 1
ATOM 754 N N . ALA A 1 96 ? 11.539 -4.070 -21.987 1.00 90.06 96 ALA A N 1
ATOM 755 C CA . ALA A 1 96 ? 10.725 -5.145 -21.431 1.00 90.06 96 ALA A CA 1
ATOM 756 C C . ALA A 1 96 ? 11.393 -5.828 -20.227 1.00 90.06 96 ALA A C 1
ATOM 758 O O . ALA A 1 96 ? 10.706 -6.255 -19.300 1.00 90.06 96 ALA A O 1
ATOM 759 N N . ILE A 1 97 ? 12.729 -5.903 -20.211 1.00 92.31 97 ILE A N 1
ATOM 760 C CA . ILE A 1 97 ? 13.473 -6.465 -19.080 1.00 92.31 97 ILE A CA 1
ATOM 761 C C . ILE A 1 97 ? 13.374 -5.514 -17.889 1.00 92.31 97 ILE A C 1
ATOM 763 O O . ILE A 1 97 ? 13.100 -5.959 -16.779 1.00 92.31 97 ILE A O 1
ATOM 767 N N . LEU A 1 98 ? 13.564 -4.211 -18.107 1.00 94.12 98 LEU A N 1
ATOM 768 C CA . LEU A 1 98 ? 13.425 -3.212 -17.046 1.00 94.12 98 LEU A CA 1
ATOM 769 C C . LEU A 1 98 ? 12.019 -3.238 -16.442 1.00 94.12 98 LEU A C 1
ATOM 771 O O . LEU A 1 98 ? 11.883 -3.268 -15.220 1.00 94.12 98 LEU A O 1
ATOM 775 N N . LEU A 1 99 ? 10.984 -3.273 -17.284 1.00 94.69 99 LEU A N 1
ATOM 776 C CA . LEU A 1 99 ? 9.601 -3.294 -16.823 1.00 94.69 99 LEU A CA 1
ATOM 777 C C . LEU A 1 99 ? 9.290 -4.565 -16.028 1.00 94.69 99 LEU A C 1
ATOM 779 O O . LEU A 1 99 ? 8.712 -4.481 -14.949 1.00 94.69 99 LEU A O 1
ATOM 783 N N . GLN A 1 100 ? 9.742 -5.729 -16.498 1.00 95.88 100 GLN A N 1
ATOM 784 C CA . GLN A 1 100 ? 9.554 -6.978 -15.768 1.00 95.88 100 GLN A CA 1
ATOM 785 C C . GLN A 1 100 ? 10.276 -6.972 -14.406 1.00 95.88 100 GLN A C 1
ATOM 787 O O . GLN A 1 100 ? 9.745 -7.468 -13.412 1.00 95.88 100 GLN A O 1
ATOM 792 N N . GLU A 1 101 ? 11.487 -6.417 -14.323 1.00 96.81 101 GLU A N 1
ATOM 793 C CA . GLU A 1 101 ? 12.207 -6.299 -13.048 1.00 96.81 101 GLU A CA 1
ATOM 794 C C . GLU A 1 101 ? 11.500 -5.321 -12.092 1.00 96.81 101 GLU A C 1
ATOM 796 O O . GLU A 1 101 ? 11.429 -5.593 -10.893 1.00 96.81 101 GLU A O 1
ATOM 801 N N . ALA A 1 102 ? 10.919 -4.234 -12.615 1.00 97.81 102 ALA A N 1
ATOM 802 C CA . ALA A 1 102 ? 10.093 -3.294 -11.854 1.00 97.81 102 ALA A CA 1
ATOM 803 C C . ALA A 1 102 ? 8.813 -3.953 -11.326 1.00 97.81 102 ALA A C 1
ATOM 805 O O . ALA A 1 102 ? 8.528 -3.847 -10.133 1.00 97.81 102 ALA A O 1
ATOM 806 N N . GLN A 1 103 ? 8.091 -4.695 -12.171 1.00 98.38 103 GLN A N 1
ATOM 807 C CA . GLN A 1 103 ? 6.908 -5.461 -11.773 1.00 98.38 103 GLN A CA 1
ATOM 808 C C . GLN A 1 103 ? 7.237 -6.453 -10.654 1.00 98.38 103 GLN A C 1
ATOM 810 O O . GLN A 1 103 ? 6.572 -6.444 -9.623 1.00 98.38 103 GLN A O 1
ATOM 815 N N . LYS A 1 104 ? 8.295 -7.262 -10.806 1.00 98.50 104 LYS A N 1
ATOM 816 C CA . LYS A 1 104 ? 8.733 -8.213 -9.769 1.00 98.50 104 LYS A CA 1
ATOM 817 C C . LYS A 1 104 ? 9.106 -7.507 -8.469 1.00 98.50 104 LYS A C 1
ATOM 819 O O . LYS A 1 104 ? 8.649 -7.920 -7.410 1.00 98.50 104 LYS A O 1
ATOM 824 N N . ALA A 1 105 ? 9.924 -6.456 -8.528 1.00 98.50 105 ALA A N 1
ATOM 825 C CA . ALA A 1 105 ? 10.336 -5.726 -7.332 1.00 98.50 105 ALA A CA 1
ATOM 826 C C . ALA A 1 105 ? 9.126 -5.125 -6.598 1.00 98.50 105 ALA A C 1
ATOM 828 O O . ALA A 1 105 ? 9.004 -5.277 -5.385 1.00 98.50 105 ALA A O 1
ATOM 829 N N . HIS A 1 106 ? 8.203 -4.497 -7.327 1.00 98.69 106 HIS A N 1
ATOM 830 C CA . HIS A 1 106 ? 7.028 -3.863 -6.729 1.00 98.69 106 HIS A CA 1
ATOM 831 C C . HIS A 1 106 ? 6.020 -4.881 -6.194 1.00 98.69 106 HIS A C 1
ATOM 833 O O . HIS A 1 106 ? 5.488 -4.723 -5.101 1.00 98.69 106 HIS A O 1
ATOM 839 N N . ALA A 1 107 ? 5.822 -5.985 -6.916 1.00 98.62 107 ALA A N 1
ATOM 840 C CA . ALA A 1 107 ? 5.049 -7.126 -6.441 1.00 98.62 107 ALA A CA 1
ATOM 841 C C . ALA A 1 107 ? 5.552 -7.595 -5.063 1.00 98.62 107 ALA A C 1
ATOM 843 O O . ALA A 1 107 ? 4.751 -7.811 -4.149 1.00 98.62 107 ALA A O 1
ATOM 844 N N . MET A 1 108 ? 6.876 -7.711 -4.898 1.00 98.62 108 MET A N 1
ATOM 845 C CA . MET A 1 108 ? 7.474 -8.141 -3.635 1.00 98.62 108 MET A CA 1
ATOM 846 C C . MET A 1 108 ? 7.342 -7.087 -2.535 1.00 98.62 108 MET A C 1
ATOM 848 O O . MET A 1 108 ? 7.122 -7.467 -1.393 1.00 98.62 108 MET A O 1
ATOM 852 N N . SER A 1 109 ? 7.441 -5.787 -2.835 1.00 98.56 109 SER A N 1
ATOM 853 C CA . SER A 1 109 ? 7.307 -4.743 -1.805 1.00 98.56 109 SER A CA 1
ATOM 854 C C . SER A 1 109 ? 5.893 -4.686 -1.210 1.00 98.56 109 SER A C 1
ATOM 856 O O . SER A 1 109 ? 5.744 -4.548 0.004 1.00 98.56 109 SER A O 1
ATOM 858 N N . LEU A 1 110 ? 4.857 -4.857 -2.039 1.00 98.38 110 LEU A N 1
ATOM 859 C CA . LEU A 1 110 ? 3.464 -4.950 -1.588 1.00 98.38 110 LEU A CA 1
ATOM 860 C C . LEU A 1 110 ? 3.223 -6.223 -0.769 1.00 98.38 110 LEU A C 1
ATOM 862 O O . LEU A 1 110 ? 2.628 -6.161 0.305 1.00 98.38 110 LEU A O 1
ATOM 866 N N . PHE A 1 111 ? 3.730 -7.367 -1.243 1.00 98.31 111 PHE A N 1
ATOM 867 C CA . PHE A 1 111 ? 3.654 -8.627 -0.503 1.00 98.31 111 PHE A CA 1
ATOM 868 C C . PHE A 1 111 ? 4.333 -8.519 0.866 1.00 98.31 111 PHE A C 1
ATOM 870 O O . PHE A 1 111 ? 3.721 -8.857 1.874 1.00 98.31 111 PHE A O 1
ATOM 877 N N . LEU A 1 112 ? 5.567 -8.009 0.906 1.00 98.12 112 LEU A N 1
ATOM 878 C CA . LEU A 1 112 ? 6.345 -7.848 2.133 1.00 98.12 112 LEU A CA 1
ATOM 879 C C . LEU A 1 112 ? 5.634 -6.970 3.153 1.00 98.12 112 LEU A C 1
ATOM 881 O O . LEU A 1 112 ? 5.608 -7.345 4.316 1.00 98.12 112 LEU A O 1
ATOM 885 N N . TYR A 1 113 ? 5.032 -5.856 2.723 1.00 96.06 113 TYR A N 1
ATOM 886 C CA . TYR A 1 113 ? 4.284 -4.980 3.622 1.00 96.06 113 TYR A CA 1
ATOM 887 C C . TYR A 1 113 ? 3.217 -5.750 4.404 1.00 96.06 113 TYR A C 1
ATOM 889 O O . TYR A 1 113 ? 3.246 -5.761 5.630 1.00 96.06 113 TYR A O 1
ATOM 897 N N . LEU A 1 114 ? 2.326 -6.445 3.696 1.00 94.75 114 LEU A N 1
ATOM 898 C CA . LEU A 1 114 ? 1.192 -7.123 4.320 1.00 94.75 114 LEU A CA 1
ATOM 899 C C . LEU A 1 114 ? 1.619 -8.401 5.065 1.00 94.75 114 LEU A C 1
ATOM 901 O O . LEU A 1 114 ? 1.047 -8.772 6.089 1.00 94.75 114 LEU A O 1
ATOM 905 N N . TRP A 1 115 ? 2.648 -9.082 4.558 1.00 96.00 115 TRP A N 1
ATOM 906 C CA . TRP A 1 115 ? 3.186 -10.291 5.173 1.00 96.00 115 TRP A CA 1
ATOM 907 C C . TRP A 1 115 ? 3.917 -10.000 6.486 1.00 96.00 115 TRP A C 1
ATOM 909 O O . TRP A 1 115 ? 3.700 -10.705 7.471 1.00 96.00 115 TRP A O 1
ATOM 919 N N . ASP A 1 116 ? 4.764 -8.969 6.515 1.00 95.69 116 ASP A N 1
ATOM 920 C CA . ASP A 1 116 ? 5.506 -8.559 7.712 1.00 95.69 116 ASP A CA 1
ATOM 921 C C . ASP A 1 116 ? 4.570 -7.972 8.772 1.00 95.69 116 ASP A C 1
ATOM 923 O O . ASP A 1 116 ? 4.755 -8.265 9.955 1.00 95.69 116 ASP A O 1
ATOM 927 N N . ASP A 1 117 ? 3.551 -7.216 8.359 1.00 91.50 117 ASP A N 1
ATOM 928 C CA . ASP A 1 117 ? 2.492 -6.712 9.237 1.00 91.50 117 ASP A CA 1
ATOM 929 C C . ASP A 1 117 ? 1.762 -7.869 9.939 1.00 91.50 117 ASP A C 1
ATOM 931 O O . ASP A 1 117 ? 1.813 -8.007 11.161 1.00 91.50 117 ASP A O 1
ATOM 935 N N . HIS A 1 118 ? 1.225 -8.824 9.174 1.00 92.56 118 HIS A N 1
ATOM 936 C CA . HIS A 1 118 ? 0.493 -9.952 9.751 1.00 92.56 118 HIS A CA 1
ATOM 937 C C . HIS A 1 118 ? 1.374 -10.919 10.562 1.00 92.56 118 HIS A C 1
ATOM 939 O O . HIS A 1 118 ? 0.873 -11.580 11.476 1.00 92.56 118 HIS A O 1
ATOM 945 N N . LEU A 1 119 ? 2.667 -11.050 10.247 1.00 92.38 119 LEU A N 1
ATOM 946 C CA . LEU A 1 119 ? 3.610 -11.803 11.085 1.00 92.38 119 LEU A CA 1
ATOM 947 C C . LEU A 1 119 ? 3.875 -11.094 12.419 1.00 92.38 119 LEU A C 1
ATOM 949 O O . LEU A 1 119 ? 4.008 -11.764 13.446 1.00 92.38 119 LEU A O 1
ATOM 953 N N . SER A 1 120 ? 3.956 -9.762 12.400 1.00 89.25 120 SER A N 1
ATOM 954 C CA . SER A 1 120 ? 4.220 -8.942 13.586 1.00 89.25 120 SER A CA 1
ATOM 955 C C . SER A 1 120 ? 3.012 -8.904 14.521 1.00 89.25 120 SER A C 1
ATOM 957 O O . SER A 1 120 ? 3.175 -9.077 15.726 1.00 89.25 120 SER A O 1
ATOM 959 N N . ASP A 1 121 ? 1.808 -8.816 13.956 1.00 85.69 121 ASP A N 1
ATOM 960 C CA . ASP A 1 121 ? 0.530 -8.812 14.681 1.00 85.69 121 ASP A CA 1
ATOM 961 C C . ASP A 1 121 ? 0.030 -10.217 15.061 1.00 85.69 121 ASP A C 1
ATOM 963 O O . ASP A 1 121 ? -1.078 -10.389 15.573 1.00 85.69 121 ASP A O 1
ATOM 967 N N . HIS A 1 122 ? 0.836 -11.252 14.801 1.00 87.94 122 HIS A N 1
ATOM 968 C CA . HIS A 1 122 ? 0.518 -12.658 15.074 1.00 87.94 122 HIS A CA 1
ATOM 969 C C . HIS A 1 122 ? -0.735 -13.195 14.350 1.00 87.94 122 HIS A C 1
ATOM 971 O O . HIS A 1 122 ? -1.259 -14.253 14.709 1.00 87.94 122 HIS A O 1
ATOM 977 N N . LEU A 1 123 ? -1.189 -12.514 13.293 1.00 87.62 123 LEU A N 1
ATOM 978 C CA . LEU A 1 123 ? -2.238 -12.991 12.381 1.00 87.62 123 LEU A CA 1
ATOM 979 C C . LEU A 1 123 ? -1.729 -14.109 11.460 1.00 87.62 123 LEU A C 1
ATOM 981 O O . LEU A 1 123 ? -2.502 -14.934 10.969 1.00 87.62 123 LEU A O 1
ATOM 985 N N . LEU A 1 124 ? -0.414 -14.167 11.254 1.00 89.88 124 LEU A N 1
ATOM 986 C CA . LEU A 1 124 ? 0.293 -15.306 10.689 1.00 89.88 124 LEU A CA 1
ATOM 987 C C . LEU A 1 124 ? 1.184 -15.949 11.762 1.00 89.88 124 LEU A C 1
ATOM 989 O O . LEU A 1 124 ? 1.924 -15.238 12.444 1.00 89.88 124 LEU A O 1
ATOM 993 N N . PRO A 1 125 ? 1.182 -17.289 11.902 1.00 93.25 125 PRO A N 1
ATOM 994 C CA . PRO A 1 125 ? 2.124 -17.954 12.793 1.00 93.25 125 PRO A CA 1
ATOM 995 C C . PRO A 1 125 ? 3.561 -17.747 12.304 1.00 93.25 125 PRO A C 1
ATOM 997 O O . PRO A 1 125 ? 3.834 -17.762 11.109 1.00 93.25 125 PRO A O 1
ATOM 1000 N N . VAL A 1 126 ? 4.510 -17.595 13.222 1.00 95.19 126 VAL A N 1
ATOM 1001 C CA . VAL A 1 126 ? 5.930 -17.512 12.860 1.00 95.19 126 VAL A CA 1
ATOM 1002 C C . VAL A 1 126 ? 6.498 -18.929 12.778 1.00 95.19 126 VAL A C 1
ATOM 1004 O O . VAL A 1 126 ? 6.914 -19.500 13.784 1.00 95.19 126 VAL A O 1
ATOM 1007 N N . ASP A 1 127 ? 6.495 -19.510 11.578 1.00 95.06 127 ASP A N 1
ATOM 1008 C CA . ASP A 1 127 ? 7.044 -20.841 11.294 1.00 95.06 127 ASP A CA 1
ATOM 1009 C C . ASP A 1 127 ? 8.095 -20.824 10.172 1.00 95.06 127 ASP A C 1
ATOM 1011 O O . ASP A 1 127 ? 8.348 -19.802 9.528 1.00 95.06 127 ASP A O 1
ATOM 1015 N N . LEU A 1 128 ? 8.738 -21.976 9.953 1.00 94.75 128 LEU A N 1
ATOM 1016 C CA . LEU A 1 128 ? 9.820 -22.118 8.979 1.00 94.75 128 LEU A CA 1
ATOM 1017 C C . LEU A 1 128 ? 9.385 -21.715 7.564 1.00 94.75 128 LEU A C 1
ATOM 1019 O O . LEU A 1 128 ? 10.133 -21.026 6.872 1.00 94.75 128 LEU A O 1
ATOM 1023 N N . LEU A 1 129 ? 8.186 -22.120 7.140 1.00 96.25 129 LEU A N 1
ATOM 1024 C CA . LEU A 1 129 ? 7.682 -21.830 5.803 1.00 96.25 129 LEU A CA 1
ATOM 1025 C C . LEU A 1 129 ? 7.498 -20.324 5.607 1.00 96.25 129 LEU A C 1
ATOM 1027 O O . LEU A 1 129 ? 8.003 -19.758 4.637 1.00 96.25 129 LEU A O 1
ATOM 1031 N N . ARG A 1 130 ? 6.811 -19.655 6.536 1.00 96.38 130 ARG A N 1
ATOM 1032 C CA . ARG A 1 130 ? 6.507 -18.222 6.425 1.00 96.38 130 ARG A CA 1
ATOM 1033 C C . ARG A 1 130 ? 7.755 -17.357 6.517 1.00 96.38 130 ARG A C 1
ATOM 1035 O O . ARG A 1 130 ? 7.856 -16.371 5.785 1.00 96.38 130 ARG A O 1
ATOM 1042 N N . LEU A 1 131 ? 8.726 -17.753 7.343 1.00 96.38 131 LEU A N 1
ATOM 1043 C CA . LEU A 1 131 ? 10.042 -17.113 7.393 1.00 96.38 131 LEU A CA 1
ATOM 1044 C C . LEU A 1 131 ? 10.828 -17.311 6.091 1.00 96.38 131 LEU A C 1
ATOM 1046 O O . LEU A 1 131 ? 11.480 -16.373 5.623 1.00 96.38 131 LEU A O 1
ATOM 1050 N N . GLN A 1 132 ? 10.749 -18.491 5.472 1.00 97.00 132 GLN A N 1
ATOM 1051 C CA . GLN A 1 132 ? 11.425 -18.756 4.205 1.00 97.00 132 GLN A CA 1
ATOM 1052 C C . GLN A 1 132 ? 10.800 -17.962 3.050 1.00 97.00 132 GLN A C 1
ATOM 1054 O O . GLN A 1 132 ? 11.531 -17.331 2.289 1.00 97.00 132 GLN A O 1
ATOM 1059 N N . VAL A 1 133 ? 9.467 -17.924 2.942 1.00 97.56 133 VAL A N 1
ATOM 1060 C CA . VAL A 1 133 ? 8.762 -17.121 1.925 1.00 97.56 133 VAL A CA 1
ATOM 1061 C C . VAL A 1 133 ? 9.093 -15.635 2.089 1.00 97.56 133 VAL A C 1
ATOM 1063 O O . VAL A 1 133 ? 9.470 -14.980 1.118 1.00 97.56 133 VAL A O 1
ATOM 1066 N N . ARG A 1 134 ? 9.055 -15.121 3.327 1.00 97.38 134 ARG A N 1
ATOM 1067 C CA . ARG A 1 134 ? 9.484 -13.752 3.650 1.00 97.38 134 ARG A CA 1
ATOM 1068 C C . ARG A 1 134 ? 10.922 -13.481 3.195 1.00 97.38 134 ARG A C 1
ATOM 1070 O O . ARG A 1 134 ? 11.203 -12.450 2.591 1.00 97.38 134 ARG A O 1
ATOM 1077 N N . THR A 1 135 ? 11.837 -14.409 3.472 1.00 97.50 135 THR A N 1
ATOM 1078 C CA . THR A 1 135 ? 13.255 -14.283 3.099 1.00 97.50 135 THR A CA 1
ATOM 1079 C C . THR A 1 135 ? 13.436 -14.237 1.583 1.00 97.50 135 THR A C 1
ATOM 1081 O O . THR A 1 135 ? 14.154 -13.369 1.085 1.00 97.50 135 THR A O 1
ATOM 1084 N N . LEU A 1 136 ? 12.759 -15.120 0.843 1.00 97.88 136 LEU A N 1
ATOM 1085 C CA . LEU A 1 136 ? 12.789 -15.117 -0.620 1.00 97.88 136 LEU A CA 1
ATOM 1086 C C . LEU A 1 136 ? 12.247 -13.796 -1.177 1.00 97.88 136 LEU A C 1
ATOM 1088 O O . LEU A 1 136 ? 12.856 -13.219 -2.078 1.00 97.88 136 LEU A O 1
ATOM 1092 N N . ALA A 1 137 ? 11.155 -13.272 -0.615 1.00 98.25 137 ALA A N 1
ATOM 1093 C CA . ALA A 1 137 ? 10.565 -12.010 -1.055 1.00 98.25 137 ALA A CA 1
ATOM 1094 C C . ALA A 1 137 ? 11.526 -10.830 -0.851 1.00 98.25 137 ALA A C 1
ATOM 1096 O O . ALA A 1 137 ? 11.734 -10.048 -1.778 1.00 98.25 137 ALA A O 1
ATOM 1097 N N . TRP A 1 138 ? 12.187 -10.744 0.309 1.00 98.06 138 TRP A N 1
ATOM 1098 C CA . TRP A 1 138 ? 13.218 -9.733 0.574 1.00 98.06 138 TRP A CA 1
ATOM 1099 C C . TRP A 1 138 ? 14.415 -9.845 -0.375 1.00 98.06 138 TRP A C 1
ATOM 1101 O O . TRP A 1 138 ? 14.887 -8.833 -0.895 1.00 98.06 138 TRP A O 1
ATOM 1111 N N . GLN A 1 139 ? 14.897 -11.063 -0.636 1.00 97.38 139 GLN A N 1
ATOM 1112 C CA . GLN A 1 139 ? 15.990 -11.301 -1.584 1.00 97.38 139 GLN A CA 1
ATOM 1113 C C . GLN A 1 139 ? 15.600 -10.900 -3.011 1.00 97.38 139 GLN A C 1
ATOM 1115 O O . GLN A 1 139 ? 16.384 -10.255 -3.715 1.00 97.38 139 GLN A O 1
ATOM 1120 N N . SER A 1 140 ? 14.383 -11.249 -3.430 1.00 97.81 140 SER A N 1
ATOM 1121 C CA . SER A 1 140 ? 13.831 -10.881 -4.730 1.00 97.81 140 SER A CA 1
ATOM 1122 C C . SER A 1 140 ? 13.688 -9.361 -4.844 1.00 97.81 140 SER A C 1
ATOM 1124 O O . SER A 1 140 ? 14.298 -8.773 -5.731 1.00 97.81 140 SER A O 1
ATOM 1126 N N . PHE A 1 141 ? 13.027 -8.692 -3.894 1.00 98.44 141 PHE A N 1
ATOM 1127 C CA . PHE A 1 141 ? 12.936 -7.228 -3.849 1.00 98.44 141 PHE A CA 1
ATOM 1128 C C . PHE A 1 141 ? 14.317 -6.563 -3.962 1.00 98.44 141 PHE A C 1
ATOM 1130 O O . PHE A 1 141 ? 14.572 -5.814 -4.904 1.00 98.44 141 PHE A O 1
ATOM 1137 N N . ALA A 1 142 ? 15.251 -6.896 -3.065 1.00 97.00 142 ALA A N 1
ATOM 1138 C CA . ALA A 1 142 ? 16.560 -6.251 -3.017 1.00 97.00 142 ALA A CA 1
ATOM 1139 C C . ALA A 1 142 ? 17.388 -6.488 -4.292 1.00 97.00 142 ALA A C 1
ATOM 1141 O O . ALA A 1 142 ? 17.985 -5.554 -4.831 1.00 97.00 142 ALA A O 1
ATOM 1142 N N . SER A 1 143 ? 17.434 -7.725 -4.799 1.00 96.62 143 SER A N 1
ATOM 1143 C CA . SER A 1 143 ? 18.213 -8.052 -6.002 1.00 96.62 143 SER A CA 1
ATOM 1144 C C . SER A 1 143 ? 17.659 -7.367 -7.253 1.00 96.62 143 SER A C 1
ATOM 1146 O O . SER A 1 143 ? 18.432 -6.793 -8.025 1.00 96.62 143 SER A O 1
ATOM 1148 N N . ARG A 1 144 ? 16.331 -7.358 -7.424 1.00 97.75 144 ARG A N 1
ATOM 1149 C CA . ARG A 1 144 ? 15.646 -6.727 -8.558 1.00 97.75 144 ARG A CA 1
ATOM 1150 C C . ARG A 1 144 ? 15.771 -5.209 -8.506 1.00 97.75 144 ARG A C 1
ATOM 1152 O O . ARG A 1 144 ? 16.168 -4.602 -9.497 1.00 97.75 144 ARG A O 1
ATOM 1159 N N . SER A 1 145 ? 15.568 -4.588 -7.345 1.00 97.81 145 SER A N 1
ATOM 1160 C CA . SER A 1 145 ? 15.748 -3.141 -7.192 1.00 97.81 145 SER A CA 1
ATOM 1161 C C . SER A 1 145 ? 17.196 -2.702 -7.434 1.00 97.81 145 SER A C 1
ATOM 1163 O O . SER A 1 145 ? 17.419 -1.714 -8.128 1.00 97.81 145 SER A O 1
ATOM 1165 N N . ARG A 1 146 ? 18.204 -3.453 -6.964 1.00 96.81 146 ARG A N 1
ATOM 1166 C CA . ARG A 1 146 ? 19.618 -3.158 -7.277 1.00 96.81 146 ARG A CA 1
ATOM 1167 C C . ARG A 1 146 ? 19.942 -3.344 -8.761 1.00 96.81 146 ARG A C 1
ATOM 1169 O O . ARG A 1 146 ? 20.706 -2.558 -9.323 1.00 96.81 146 ARG A O 1
ATOM 1176 N N . SER A 1 147 ? 19.368 -4.367 -9.397 1.00 95.25 147 SER A N 1
ATOM 1177 C CA . SER A 1 147 ? 19.475 -4.595 -10.844 1.00 95.25 147 SER A CA 1
ATOM 1178 C C . SER A 1 147 ? 18.924 -3.397 -11.625 1.00 95.25 147 SER A C 1
ATOM 1180 O O . SER A 1 147 ? 19.611 -2.870 -12.504 1.00 95.25 147 SER A O 1
ATOM 1182 N N . LEU A 1 148 ? 17.750 -2.891 -11.231 1.00 95.94 148 LEU A N 1
ATOM 1183 C CA . LEU A 1 148 ? 17.157 -1.671 -11.783 1.00 95.94 148 LEU A CA 1
ATOM 1184 C C . LEU A 1 148 ? 18.071 -0.457 -11.582 1.00 95.94 148 LEU A C 1
ATOM 1186 O O . LEU A 1 148 ? 18.402 0.204 -12.563 1.00 95.94 148 LEU A O 1
ATOM 1190 N N . CYS A 1 149 ? 18.558 -0.202 -10.361 1.00 96.25 149 CYS A N 1
ATOM 1191 C CA . CYS A 1 149 ? 19.489 0.901 -10.096 1.00 96.25 149 CYS A CA 1
ATOM 1192 C C . CYS A 1 149 ? 20.713 0.852 -11.018 1.00 96.25 149 CYS A C 1
ATOM 1194 O O . CYS A 1 149 ? 21.056 1.846 -11.655 1.00 96.25 149 CYS A O 1
ATOM 1196 N N . LYS A 1 150 ? 21.341 -0.325 -11.151 1.00 94.62 150 LYS A N 1
ATOM 1197 C CA . LYS A 1 150 ? 22.502 -0.524 -12.030 1.00 94.62 150 LYS A CA 1
ATOM 1198 C C . LYS A 1 150 ? 22.169 -0.239 -13.494 1.00 94.62 150 LYS A C 1
ATOM 1200 O O . LYS A 1 150 ? 22.990 0.338 -14.200 1.00 94.62 150 LYS A O 1
ATOM 1205 N N . ARG A 1 151 ? 20.994 -0.667 -13.954 1.00 93.06 151 ARG A N 1
ATOM 1206 C CA . ARG A 1 151 ? 20.564 -0.520 -15.349 1.00 93.06 151 ARG A CA 1
ATOM 1207 C C . ARG A 1 151 ? 20.240 0.927 -15.714 1.00 93.06 151 ARG A C 1
ATOM 1209 O O . ARG A 1 151 ? 20.485 1.325 -16.845 1.00 93.06 151 ARG A O 1
ATOM 1216 N N . ILE A 1 152 ? 19.708 1.685 -14.759 1.00 91.94 152 ILE A N 1
ATOM 1217 C CA . ILE A 1 152 ? 19.328 3.096 -14.920 1.00 91.94 152 ILE A CA 1
ATOM 1218 C C . ILE A 1 152 ? 20.529 4.022 -14.650 1.00 91.94 152 ILE A C 1
ATOM 1220 O O . ILE A 1 152 ? 20.562 5.151 -15.124 1.00 91.94 152 ILE A O 1
ATOM 1224 N N . GLY A 1 153 ? 21.544 3.541 -13.925 1.00 92.62 153 GLY A N 1
ATOM 1225 C CA . GLY A 1 153 ? 22.706 4.338 -13.529 1.00 92.62 153 GLY A CA 1
ATOM 1226 C C . GLY A 1 153 ? 22.463 5.185 -12.275 1.00 92.62 153 GLY A C 1
ATOM 1227 O O . GLY A 1 153 ? 23.110 6.214 -12.104 1.00 92.62 153 GLY A O 1
ATOM 1228 N N . THR A 1 154 ? 21.542 4.770 -11.400 1.00 92.44 154 THR A N 1
ATOM 1229 C CA . THR A 1 154 ? 21.248 5.447 -10.126 1.00 92.44 154 THR A CA 1
ATOM 1230 C C . THR A 1 154 ? 22.000 4.806 -8.956 1.00 92.44 154 THR A C 1
ATOM 1232 O O . THR A 1 154 ? 22.702 3.804 -9.110 1.00 92.44 154 THR A O 1
ATOM 1235 N N . ASN A 1 155 ? 21.878 5.393 -7.761 1.00 91.56 155 ASN A N 1
ATOM 1236 C CA . ASN A 1 155 ? 22.540 4.897 -6.556 1.00 91.56 155 ASN A CA 1
ATOM 1237 C C . ASN A 1 155 ? 22.092 3.454 -6.219 1.00 91.56 155 ASN A C 1
ATOM 1239 O O . ASN A 1 155 ? 20.932 3.258 -5.845 1.00 91.56 155 ASN A O 1
ATOM 1243 N N . PRO A 1 156 ? 22.990 2.447 -6.266 1.00 91.81 156 PRO A N 1
ATOM 1244 C CA . PRO A 1 156 ? 22.637 1.055 -5.982 1.00 91.81 156 PRO A CA 1
ATOM 1245 C C . PRO A 1 156 ? 22.256 0.804 -4.518 1.00 91.81 156 PRO A C 1
ATOM 1247 O O . PRO A 1 156 ? 21.663 -0.230 -4.226 1.00 91.81 156 PRO A O 1
ATOM 1250 N N . SER A 1 157 ? 22.567 1.732 -3.609 1.00 93.44 157 SER A N 1
ATOM 1251 C CA . SER A 1 157 ? 22.214 1.644 -2.188 1.00 93.44 157 SER A CA 1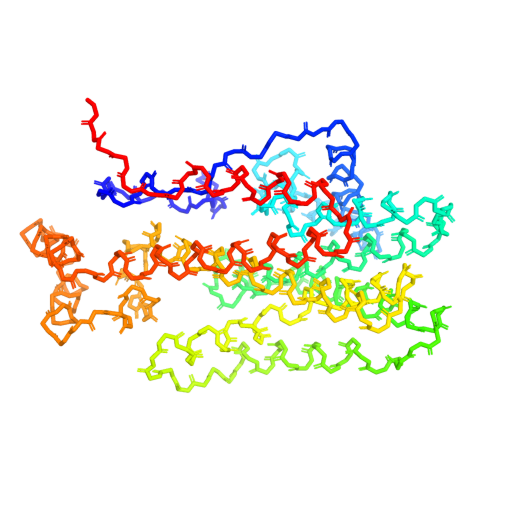
ATOM 1252 C C . SER A 1 157 ? 20.812 2.180 -1.873 1.00 93.44 157 SER A C 1
ATOM 1254 O O . SER A 1 157 ? 20.379 2.088 -0.725 1.00 93.44 157 SER A O 1
ATOM 1256 N N . LEU A 1 158 ? 20.090 2.738 -2.857 1.00 94.38 158 LEU A N 1
ATOM 1257 C CA . LEU A 1 158 ? 18.723 3.240 -2.667 1.00 94.38 158 LEU A CA 1
ATOM 1258 C C . LEU A 1 158 ? 17.792 2.181 -2.035 1.00 94.38 158 LEU A C 1
ATOM 1260 O O . LEU A 1 158 ? 17.156 2.499 -1.030 1.00 94.38 158 LEU A O 1
ATOM 1264 N N . PRO A 1 159 ? 17.734 0.921 -2.518 1.00 94.56 159 PRO A N 1
ATOM 1265 C CA . PRO A 1 159 ? 16.825 -0.076 -1.950 1.00 94.56 159 PRO A CA 1
ATOM 1266 C C . PRO A 1 159 ? 17.153 -0.406 -0.491 1.00 94.56 159 PRO A C 1
ATOM 1268 O O . PRO A 1 159 ? 16.245 -0.599 0.312 1.00 94.56 159 PRO A O 1
ATOM 1271 N N . ASP A 1 160 ? 18.441 -0.412 -0.132 1.00 95.06 160 ASP A N 1
ATOM 1272 C CA . ASP A 1 160 ? 18.896 -0.701 1.230 1.00 95.06 160 ASP A CA 1
ATOM 1273 C C . ASP A 1 160 ? 18.512 0.419 2.201 1.00 95.06 160 ASP A C 1
ATOM 1275 O O . ASP A 1 160 ? 18.124 0.151 3.337 1.00 95.06 160 ASP A O 1
ATOM 1279 N N . TRP A 1 161 ? 18.568 1.680 1.762 1.00 94.69 161 TRP A N 1
ATOM 1280 C CA . TRP A 1 161 ? 18.124 2.810 2.579 1.00 94.69 161 TRP A CA 1
ATOM 1281 C C . TRP A 1 161 ? 16.620 2.738 2.880 1.00 94.69 161 TRP A C 1
ATOM 1283 O O . TRP A 1 161 ? 16.227 2.853 4.042 1.00 94.69 161 TRP A O 1
ATOM 1293 N N . HIS A 1 162 ? 15.792 2.458 1.867 1.00 96.19 162 HIS A N 1
ATOM 1294 C CA . HIS A 1 162 ? 14.346 2.284 2.048 1.00 96.19 162 HIS A CA 1
ATOM 1295 C C . HIS A 1 162 ? 14.014 1.047 2.897 1.00 96.19 162 HIS A C 1
ATOM 1297 O O . HIS A 1 162 ? 13.205 1.141 3.814 1.00 96.19 162 HIS A O 1
ATOM 1303 N N . ALA A 1 163 ? 14.678 -0.092 2.671 1.00 95.69 163 ALA A N 1
ATOM 1304 C CA . ALA A 1 163 ? 14.486 -1.295 3.485 1.00 95.69 163 ALA A CA 1
ATOM 1305 C C . ALA A 1 163 ? 14.850 -1.060 4.961 1.00 95.69 163 ALA A C 1
ATOM 1307 O O . ALA A 1 163 ? 14.110 -1.464 5.857 1.00 95.69 163 ALA A O 1
ATOM 1308 N N . ASN A 1 164 ? 15.955 -0.357 5.226 1.00 94.56 164 ASN A N 1
ATOM 1309 C CA . ASN A 1 164 ? 16.351 0.001 6.586 1.00 94.56 164 ASN A CA 1
ATOM 1310 C C . ASN A 1 164 ? 15.352 0.963 7.237 1.00 94.56 164 ASN A C 1
ATOM 1312 O O . ASN A 1 164 ? 15.019 0.776 8.405 1.00 94.56 164 ASN A O 1
ATOM 1316 N N . SER A 1 165 ? 14.859 1.965 6.501 1.00 93.75 165 SER A N 1
ATOM 1317 C CA . SER A 1 165 ? 13.823 2.881 6.995 1.00 93.75 165 SER A CA 1
ATOM 1318 C C . SER A 1 165 ? 12.543 2.125 7.358 1.00 93.75 165 SER A C 1
ATOM 1320 O O . SER A 1 165 ? 12.009 2.313 8.449 1.00 93.75 165 SER A O 1
ATOM 1322 N N . TYR A 1 166 ? 12.095 1.230 6.476 1.00 96.38 166 TYR A N 1
ATOM 1323 C CA . TYR A 1 166 ? 10.943 0.359 6.689 1.00 96.38 166 TYR A CA 1
ATOM 1324 C C . TYR A 1 166 ? 11.098 -0.502 7.947 1.00 96.38 166 TYR A C 1
ATOM 1326 O O . TYR A 1 166 ? 10.325 -0.355 8.891 1.00 96.38 166 TYR A O 1
ATOM 1334 N N . LEU A 1 167 ? 12.147 -1.326 8.025 1.00 93.81 167 LEU A N 1
ATOM 1335 C CA . LEU A 1 167 ? 12.357 -2.228 9.163 1.00 93.81 167 LEU A CA 1
ATOM 1336 C C . LEU A 1 167 ? 12.553 -1.463 10.481 1.00 93.81 167 LEU A C 1
ATOM 1338 O O . LEU A 1 167 ? 12.048 -1.881 11.523 1.00 93.81 167 LEU A O 1
ATOM 1342 N N . ALA A 1 168 ? 13.254 -0.325 10.456 1.00 92.25 168 ALA A N 1
ATOM 1343 C CA . ALA A 1 168 ? 13.412 0.513 11.641 1.00 92.25 168 ALA A CA 1
ATOM 1344 C C . ALA A 1 168 ? 12.065 1.058 12.136 1.00 92.25 168 ALA A C 1
ATOM 1346 O O . ALA A 1 168 ? 11.835 1.068 13.344 1.00 92.25 168 ALA A O 1
ATOM 1347 N N . SER A 1 169 ? 11.178 1.466 11.223 1.00 92.25 169 SER A N 1
ATOM 1348 C CA . SER A 1 169 ? 9.857 2.002 11.574 1.00 92.25 169 SER A CA 1
ATOM 1349 C C . SER A 1 169 ? 8.907 0.958 12.169 1.00 92.25 169 SER A C 1
ATOM 1351 O O . SER A 1 169 ? 8.083 1.311 13.010 1.00 92.25 169 SER A O 1
ATOM 1353 N N . LEU A 1 170 ? 9.061 -0.320 11.802 1.00 87.62 170 LEU A N 1
ATOM 1354 C CA . LEU A 1 170 ? 8.297 -1.424 12.394 1.00 87.62 170 LEU A CA 1
ATOM 1355 C C . LEU A 1 170 ? 8.791 -1.790 13.800 1.00 87.62 170 LEU A C 1
ATOM 1357 O O . LEU A 1 170 ? 7.997 -2.074 14.688 1.00 87.62 170 LEU A O 1
ATOM 1361 N N . HIS A 1 171 ? 10.108 -1.780 14.026 1.00 83.62 171 HIS A N 1
ATOM 1362 C CA . HIS A 1 171 ? 10.689 -2.234 15.297 1.00 83.62 171 HIS A CA 1
ATOM 1363 C C . HIS A 1 171 ? 10.872 -1.135 16.346 1.00 83.62 171 HIS A C 1
ATOM 1365 O O . HIS A 1 171 ? 11.045 -1.432 17.529 1.00 83.62 171 HIS A O 1
ATOM 1371 N N . ARG A 1 172 ? 10.925 0.130 15.927 1.00 78.25 172 ARG A N 1
ATOM 1372 C CA . ARG A 1 172 ? 11.140 1.287 16.805 1.00 78.25 172 ARG A CA 1
ATOM 1373 C C . ARG A 1 172 ? 10.167 2.401 16.425 1.00 78.25 172 ARG A C 1
ATOM 1375 O O . ARG A 1 172 ? 10.613 3.431 15.906 1.00 78.25 172 ARG A O 1
ATOM 1382 N N . PRO A 1 173 ? 8.856 2.194 16.651 1.00 75.94 173 PRO A N 1
ATOM 1383 C CA . PRO A 1 173 ? 7.866 3.224 16.389 1.00 75.94 173 PRO A CA 1
ATOM 1384 C C . PRO A 1 173 ? 8.224 4.493 17.167 1.00 75.94 173 PRO A C 1
ATOM 1386 O O . PRO A 1 173 ? 8.681 4.440 18.313 1.00 75.94 173 PRO A O 1
ATOM 1389 N N . ARG A 1 174 ? 8.082 5.645 16.508 1.00 80.69 174 ARG A N 1
ATOM 1390 C CA . ARG A 1 174 ? 8.278 6.943 17.158 1.00 80.69 174 ARG A CA 1
ATOM 1391 C C . ARG A 1 174 ? 7.094 7.226 18.072 1.00 80.69 174 ARG A C 1
ATOM 1393 O O . ARG A 1 174 ? 6.020 6.660 17.911 1.00 80.69 174 ARG A O 1
ATOM 1400 N N . HIS A 1 175 ? 7.299 8.126 19.026 1.00 85.00 175 HIS A N 1
ATOM 1401 C CA . HIS A 1 175 ? 6.184 8.666 19.785 1.00 85.00 175 HIS A CA 1
ATOM 1402 C C . HIS A 1 175 ? 5.340 9.555 18.865 1.00 85.00 175 HIS A C 1
ATOM 1404 O O . HIS A 1 175 ? 5.866 10.521 18.311 1.00 85.00 175 HIS A O 1
ATOM 1410 N N . VAL A 1 176 ? 4.057 9.237 18.716 1.00 91.50 176 VAL A N 1
ATOM 1411 C CA . VAL A 1 176 ? 3.111 9.982 17.880 1.00 91.50 176 VAL A CA 1
ATOM 1412 C C . VAL A 1 176 ? 2.357 10.972 18.757 1.00 91.50 176 VAL A C 1
ATOM 1414 O O . VAL A 1 176 ? 1.678 10.570 19.696 1.00 91.50 176 VAL A O 1
ATOM 1417 N N . LEU A 1 177 ? 2.500 12.276 18.500 1.00 90.31 177 LEU A N 1
ATOM 1418 C CA . LEU A 1 177 ? 1.802 13.311 19.277 1.00 90.31 177 LEU A CA 1
ATOM 1419 C C . LEU A 1 177 ? 0.558 13.842 18.567 1.00 90.31 177 LEU A C 1
ATOM 1421 O O . LEU A 1 177 ? -0.349 14.366 19.212 1.00 90.31 177 LEU A O 1
ATOM 1425 N N . ASN A 1 178 ? 0.546 13.764 17.242 1.00 94.31 178 ASN A N 1
ATOM 1426 C CA . ASN A 1 178 ? -0.475 14.350 16.391 1.00 94.31 178 ASN A CA 1
ATOM 1427 C C . ASN A 1 178 ? -0.558 13.595 15.053 1.00 94.31 178 ASN A C 1
ATOM 1429 O O . ASN A 1 178 ? 0.211 12.672 14.780 1.00 94.31 178 ASN A O 1
ATOM 1433 N N . LEU A 1 179 ? -1.505 14.007 14.213 1.00 95.31 179 LEU A N 1
ATOM 1434 C CA . LEU A 1 179 ? -1.781 13.360 12.935 1.00 95.31 179 LEU A CA 1
ATOM 1435 C C . LEU A 1 179 ? -0.644 13.514 11.907 1.00 95.31 179 LEU A C 1
ATOM 1437 O O . LEU A 1 179 ? -0.464 12.640 11.062 1.00 95.31 179 LEU A O 1
ATOM 1441 N N . GLU A 1 180 ? 0.143 14.591 11.975 1.00 95.56 180 GLU A N 1
ATOM 1442 C CA . GLU A 1 180 ? 1.313 14.782 11.109 1.00 95.56 180 GLU A CA 1
ATOM 1443 C C . GLU A 1 180 ? 2.413 13.770 11.451 1.00 95.56 180 GLU A C 1
ATOM 1445 O O . GLU A 1 180 ? 2.912 13.089 10.554 1.00 95.56 180 GLU A O 1
ATOM 1450 N N . ASP A 1 181 ? 2.721 13.601 12.741 1.00 95.12 181 ASP A N 1
ATOM 1451 C CA . ASP A 1 181 ? 3.670 12.590 13.222 1.00 95.12 181 ASP A CA 1
ATOM 1452 C C . ASP A 1 181 ? 3.219 11.178 12.823 1.00 95.12 181 ASP A C 1
ATOM 1454 O O . ASP A 1 181 ? 4.031 10.375 12.358 1.00 95.12 181 ASP A O 1
ATOM 1458 N N . TYR A 1 182 ? 1.916 10.895 12.958 1.00 96.00 182 TYR A N 1
ATOM 1459 C CA . TYR A 1 182 ? 1.309 9.625 12.559 1.00 96.00 182 TYR A CA 1
ATOM 1460 C C . TYR A 1 182 ? 1.524 9.350 11.069 1.00 96.00 182 TYR A C 1
ATOM 1462 O O . TYR A 1 182 ? 2.052 8.305 10.685 1.00 96.00 182 TYR A O 1
ATOM 1470 N N . CYS A 1 183 ? 1.186 10.325 10.219 1.00 96.56 183 CYS A N 1
ATOM 1471 C CA . CYS A 1 183 ? 1.379 10.208 8.779 1.00 96.56 183 CYS A CA 1
ATOM 1472 C C . CYS A 1 183 ? 2.864 10.046 8.433 1.00 96.56 183 CYS A C 1
ATOM 1474 O O . CYS A 1 183 ? 3.207 9.191 7.621 1.00 96.56 183 CYS A O 1
ATOM 1476 N N . GLN A 1 184 ? 3.765 10.811 9.058 1.00 94.94 184 GLN A N 1
ATOM 1477 C CA . GLN A 1 184 ? 5.205 10.702 8.811 1.00 94.94 184 GLN A CA 1
ATOM 1478 C C . GLN A 1 184 ? 5.752 9.323 9.205 1.00 94.94 184 GLN A C 1
ATOM 1480 O O . GLN A 1 184 ? 6.604 8.769 8.503 1.00 94.94 184 GLN A O 1
ATOM 1485 N N . GLN A 1 185 ? 5.280 8.761 10.317 1.00 94.94 185 GLN A N 1
ATOM 1486 C CA . GLN A 1 185 ? 5.632 7.405 10.711 1.00 94.94 185 GLN A CA 1
ATOM 1487 C C . GLN A 1 185 ? 5.130 6.389 9.683 1.00 94.94 185 GLN A C 1
ATOM 1489 O O . GLN A 1 185 ? 5.916 5.555 9.230 1.00 94.94 185 GLN A O 1
ATOM 1494 N N . PHE A 1 186 ? 3.870 6.495 9.258 1.00 95.50 186 PHE A N 1
ATOM 1495 C CA . PHE A 1 186 ? 3.315 5.602 8.247 1.00 95.50 186 PHE A CA 1
ATOM 1496 C C . PHE A 1 186 ? 4.094 5.671 6.925 1.00 95.50 186 PHE A C 1
ATOM 1498 O O . PHE A 1 186 ? 4.429 4.643 6.342 1.00 95.50 186 PHE A O 1
ATOM 1505 N N . GLN A 1 187 ? 4.506 6.865 6.487 1.00 96.19 187 GLN A N 1
ATOM 1506 C CA . GLN A 1 187 ? 5.348 7.025 5.295 1.00 96.19 187 GLN A CA 1
ATOM 1507 C C . GLN A 1 187 ? 6.665 6.230 5.385 1.00 96.19 187 GLN A C 1
ATOM 1509 O O . GLN A 1 187 ? 7.168 5.735 4.374 1.00 96.19 187 GLN A O 1
ATOM 1514 N N . GLN A 1 188 ? 7.232 6.067 6.585 1.00 95.31 188 GLN A N 1
ATOM 1515 C CA . GLN A 1 188 ? 8.403 5.207 6.794 1.00 95.31 188 GLN A CA 1
ATOM 1516 C C . GLN A 1 188 ? 8.025 3.721 6.717 1.00 95.31 188 GLN A C 1
ATOM 1518 O O . GLN A 1 188 ? 8.752 2.953 6.077 1.00 95.31 188 GLN A O 1
ATOM 1523 N N . GLN A 1 189 ? 6.869 3.348 7.273 1.00 94.81 189 GLN A N 1
ATOM 1524 C CA . GLN A 1 189 ? 6.303 1.991 7.248 1.00 94.81 189 GLN A CA 1
ATOM 1525 C C . GLN A 1 189 ? 5.880 1.523 5.850 1.00 94.81 189 GLN A C 1
ATOM 1527 O O . GLN A 1 189 ? 5.737 0.329 5.636 1.00 94.81 189 GLN A O 1
ATOM 1532 N N . VAL A 1 190 ? 5.756 2.415 4.866 1.00 96.06 190 VAL A N 1
ATOM 1533 C CA . VAL A 1 190 ? 5.553 2.043 3.451 1.00 96.06 190 VAL A CA 1
ATOM 1534 C C . VAL A 1 190 ? 6.707 2.468 2.545 1.00 96.06 190 VAL A C 1
ATOM 1536 O O . VAL A 1 190 ? 6.591 2.459 1.322 1.00 96.06 190 VAL A O 1
ATOM 1539 N N . SER A 1 191 ? 7.863 2.832 3.107 1.00 96.25 191 SER A N 1
ATOM 1540 C CA . SER A 1 191 ? 8.977 3.382 2.320 1.00 96.25 191 SER A CA 1
ATOM 1541 C C . SER A 1 191 ? 9.480 2.440 1.217 1.00 96.25 191 SER A C 1
ATOM 1543 O O . SER A 1 191 ? 9.905 2.919 0.167 1.00 96.25 191 SER A O 1
ATOM 1545 N N . ILE A 1 192 ? 9.373 1.117 1.371 1.00 97.81 192 ILE A N 1
ATOM 1546 C CA . ILE A 1 192 ? 9.721 0.157 0.307 1.00 97.81 192 ILE A CA 1
ATOM 1547 C C . ILE A 1 192 ? 8.817 0.255 -0.933 1.00 97.81 192 ILE A C 1
ATOM 1549 O O . ILE A 1 192 ? 9.250 -0.116 -2.025 1.00 97.81 192 ILE A O 1
ATOM 1553 N N . TRP A 1 193 ? 7.601 0.800 -0.810 1.00 97.88 193 TRP A N 1
ATOM 1554 C CA . TRP A 1 193 ? 6.682 0.989 -1.936 1.00 97.88 193 TRP A CA 1
ATOM 1555 C C . TRP A 1 193 ? 7.143 2.071 -2.905 1.00 97.88 193 TRP A C 1
ATOM 1557 O O . TRP A 1 193 ? 6.736 2.044 -4.058 1.00 97.88 193 TRP A O 1
ATOM 1567 N N . THR A 1 194 ? 7.999 3.007 -2.480 1.00 97.81 194 THR A N 1
ATOM 1568 C CA . THR A 1 194 ? 8.431 4.132 -3.327 1.00 97.81 194 THR A CA 1
ATOM 1569 C C . THR A 1 194 ? 9.708 3.871 -4.120 1.00 97.81 194 THR A C 1
ATOM 1571 O O . THR A 1 194 ? 10.033 4.656 -5.009 1.00 97.81 194 THR A O 1
ATOM 1574 N N . VAL A 1 195 ? 10.393 2.745 -3.885 1.00 98.25 195 VAL A N 1
ATOM 1575 C CA . VAL A 1 195 ? 11.628 2.391 -4.608 1.00 98.25 195 VAL A CA 1
ATOM 1576 C C . VAL A 1 195 ? 11.368 2.224 -6.105 1.00 98.25 195 VAL A C 1
ATOM 1578 O O . VAL A 1 195 ? 12.034 2.856 -6.921 1.00 98.25 195 VAL A O 1
ATOM 1581 N N . VAL A 1 196 ? 10.393 1.395 -6.486 1.00 98.31 196 VAL A N 1
ATOM 1582 C CA . VAL A 1 196 ? 10.070 1.166 -7.904 1.00 98.31 196 VAL A CA 1
ATOM 1583 C C . VAL A 1 196 ? 9.451 2.400 -8.572 1.00 98.31 196 VAL A C 1
ATOM 1585 O O . VAL A 1 196 ? 9.923 2.747 -9.652 1.00 98.31 196 VAL A O 1
ATOM 1588 N N . PRO A 1 197 ? 8.487 3.115 -7.956 1.00 98.19 197 PRO A N 1
ATOM 1589 C CA . PRO A 1 197 ? 8.024 4.426 -8.415 1.00 98.19 197 PRO A CA 1
ATOM 1590 C C . PRO A 1 197 ? 9.161 5.392 -8.749 1.00 98.19 197 PRO A C 1
ATOM 1592 O O . PRO A 1 197 ? 9.202 5.944 -9.845 1.00 98.19 197 PRO A O 1
ATOM 1595 N N . TYR A 1 198 ? 10.125 5.554 -7.841 1.00 97.88 198 TYR A N 1
ATOM 1596 C CA . TYR A 1 198 ? 11.262 6.437 -8.069 1.00 97.88 198 TYR A CA 1
ATOM 1597 C C . TYR A 1 198 ? 12.082 5.986 -9.285 1.00 97.88 198 TYR A C 1
ATOM 1599 O O . TYR A 1 198 ? 12.294 6.760 -10.215 1.00 97.88 198 TYR A O 1
ATOM 1607 N N . LEU A 1 199 ? 12.482 4.711 -9.324 1.00 96.69 199 LEU A N 1
ATOM 1608 C CA . LEU A 1 199 ? 13.307 4.169 -10.407 1.00 96.69 199 LEU A CA 1
ATOM 1609 C C . LEU A 1 199 ? 12.605 4.227 -11.770 1.00 96.69 199 LEU A C 1
ATOM 1611 O O . LEU A 1 199 ? 13.231 4.576 -12.769 1.00 96.69 199 LEU A O 1
ATOM 1615 N N . LEU A 1 200 ? 11.309 3.919 -11.827 1.00 95.62 200 LEU A N 1
ATOM 1616 C CA . LEU A 1 200 ? 10.540 3.967 -13.068 1.00 95.62 200 LEU A CA 1
ATOM 1617 C C . LEU A 1 200 ? 10.352 5.408 -13.558 1.00 95.62 200 LEU A C 1
ATOM 1619 O O . LEU A 1 200 ? 10.508 5.674 -14.749 1.00 95.62 200 LEU A O 1
ATOM 1623 N N . GLY A 1 201 ? 10.090 6.347 -12.645 1.00 95.31 201 GLY A N 1
ATOM 1624 C CA . GLY A 1 201 ? 10.026 7.767 -12.978 1.00 95.31 201 GLY A CA 1
ATOM 1625 C C . GLY A 1 201 ? 11.363 8.302 -13.505 1.00 95.31 201 GLY A C 1
ATOM 1626 O O . GLY A 1 201 ? 11.361 9.029 -14.497 1.00 95.31 201 GLY A O 1
ATOM 1627 N N . SER A 1 202 ? 12.500 7.868 -12.939 1.00 94.50 202 SER A N 1
ATOM 1628 C CA . SER A 1 202 ? 13.838 8.235 -13.436 1.00 94.50 202 SER A CA 1
ATOM 1629 C C . SER A 1 202 ? 14.051 7.828 -14.895 1.00 94.50 202 SER A C 1
ATOM 1631 O O . SER A 1 202 ? 14.676 8.569 -15.649 1.00 94.50 202 SER A O 1
ATOM 1633 N N . VAL A 1 203 ? 13.528 6.669 -15.303 1.00 92.38 203 VAL A N 1
ATOM 1634 C CA . VAL A 1 203 ? 13.642 6.174 -16.686 1.00 92.38 203 VAL A CA 1
ATOM 1635 C C . VAL A 1 203 ? 12.806 7.003 -17.651 1.00 92.38 203 VAL A C 1
ATOM 1637 O O . VAL A 1 203 ? 13.257 7.283 -18.757 1.00 92.38 203 VAL A O 1
ATOM 1640 N N . VAL A 1 204 ? 11.591 7.374 -17.248 1.00 89.88 204 VAL A N 1
ATOM 1641 C CA . VAL A 1 204 ? 10.622 8.019 -18.144 1.00 89.88 204 VAL A CA 1
ATOM 1642 C C . VAL A 1 204 ? 10.855 9.524 -18.283 1.00 89.88 204 VAL A C 1
ATOM 1644 O O . VAL A 1 204 ? 10.694 10.058 -19.377 1.00 89.88 204 VAL A O 1
ATOM 1647 N N . GLY A 1 205 ? 11.254 10.211 -17.211 1.00 90.38 205 GLY A N 1
ATOM 1648 C CA . GLY A 1 205 ? 11.389 11.672 -17.225 1.00 90.38 205 GLY A CA 1
ATOM 1649 C C . GLY A 1 205 ? 12.436 12.230 -16.262 1.00 90.38 205 GLY A C 1
ATOM 1650 O O . GLY A 1 205 ? 12.382 13.404 -15.902 1.00 90.38 205 GLY A O 1
ATOM 1651 N N . GLY A 1 206 ? 13.404 11.410 -15.844 1.00 92.88 206 GLY A N 1
ATOM 1652 C CA . GLY A 1 206 ? 14.491 11.837 -14.962 1.00 92.88 206 GLY A CA 1
ATOM 1653 C C . GLY A 1 206 ? 14.046 12.105 -13.521 1.00 92.88 206 GLY A C 1
ATOM 1654 O O . GLY A 1 206 ? 13.011 11.621 -13.063 1.00 92.88 206 GLY A O 1
ATOM 1655 N N . ASP A 1 207 ? 14.856 12.863 -12.782 1.00 94.31 207 ASP A N 1
ATOM 1656 C CA . ASP A 1 207 ? 14.701 13.041 -11.329 1.00 94.31 207 ASP A CA 1
ATOM 1657 C C . ASP A 1 207 ? 13.394 13.736 -10.919 1.00 94.31 207 ASP A C 1
ATOM 1659 O O . ASP A 1 207 ? 12.856 13.461 -9.840 1.00 94.31 207 ASP A O 1
ATOM 1663 N N . GLU A 1 208 ? 12.860 14.614 -11.773 1.00 96.06 208 GLU A N 1
ATOM 1664 C CA . GLU A 1 208 ? 11.578 15.276 -11.528 1.00 96.06 208 GLU A CA 1
ATOM 1665 C C . GLU A 1 208 ? 10.434 14.258 -11.552 1.00 96.06 208 GLU A C 1
ATOM 1667 O O . GLU A 1 208 ? 9.695 14.147 -10.571 1.00 96.06 208 GLU A O 1
ATOM 1672 N N . SER A 1 209 ? 10.337 13.450 -12.614 1.00 96.38 209 SER A N 1
ATOM 1673 C CA . SER A 1 209 ? 9.345 12.376 -12.712 1.00 96.38 209 SER A CA 1
ATOM 1674 C C . SER A 1 209 ? 9.554 11.295 -11.649 1.00 96.38 209 SER A C 1
ATOM 1676 O O . SER A 1 209 ? 8.576 10.791 -11.099 1.00 96.38 209 SER A O 1
ATOM 1678 N N . ALA A 1 210 ? 10.803 10.973 -11.297 1.00 96.56 210 ALA A N 1
ATOM 1679 C CA . ALA A 1 210 ? 11.135 10.052 -10.206 1.00 96.56 210 ALA A CA 1
ATOM 1680 C C . ALA A 1 210 ? 10.543 10.514 -8.868 1.00 96.56 210 ALA A C 1
ATOM 1682 O O . ALA A 1 210 ? 9.817 9.779 -8.192 1.00 96.56 210 ALA A O 1
ATOM 1683 N N . SER A 1 211 ? 10.815 11.769 -8.509 1.00 97.50 211 SER A N 1
ATOM 1684 C CA . SER A 1 211 ? 10.332 12.377 -7.270 1.00 97.50 211 SER A CA 1
ATOM 1685 C C . SER A 1 211 ? 8.811 12.538 -7.284 1.00 97.50 211 SER A C 1
ATOM 1687 O O . SER A 1 211 ? 8.149 12.278 -6.279 1.00 97.50 211 SER A O 1
ATOM 1689 N N . ALA A 1 212 ? 8.243 12.925 -8.430 1.00 98.31 212 ALA A N 1
ATOM 1690 C CA . ALA A 1 212 ? 6.806 13.060 -8.620 1.00 98.31 212 ALA A CA 1
ATOM 1691 C C . ALA A 1 212 ? 6.077 11.723 -8.426 1.00 98.31 212 ALA A C 1
ATOM 1693 O O . ALA A 1 212 ? 5.104 11.674 -7.674 1.00 98.31 212 ALA A O 1
ATOM 1694 N N . LEU A 1 213 ? 6.561 10.637 -9.036 1.00 98.38 213 LEU A N 1
ATOM 1695 C CA . LEU A 1 213 ? 5.918 9.326 -8.949 1.00 98.38 213 LEU A CA 1
ATOM 1696 C C . LEU A 1 213 ? 6.018 8.734 -7.539 1.00 98.38 213 LEU A C 1
ATOM 1698 O O . LEU A 1 213 ? 5.020 8.266 -6.996 1.00 98.38 213 LEU A O 1
ATOM 1702 N N . ALA A 1 214 ? 7.187 8.828 -6.899 1.00 98.06 214 ALA A N 1
ATOM 1703 C CA . ALA A 1 214 ? 7.353 8.412 -5.507 1.00 98.06 214 ALA A CA 1
ATOM 1704 C C . ALA A 1 214 ? 6.419 9.185 -4.558 1.00 98.06 214 ALA A C 1
ATOM 1706 O O . ALA A 1 214 ? 5.755 8.586 -3.711 1.00 98.06 214 ALA A O 1
ATOM 1707 N N . ARG A 1 215 ? 6.316 10.511 -4.727 1.00 98.19 215 ARG A N 1
ATOM 1708 C CA . ARG A 1 215 ? 5.423 11.361 -3.928 1.00 98.19 215 ARG A CA 1
ATOM 1709 C C . ARG A 1 215 ? 3.948 11.066 -4.191 1.00 98.19 215 ARG A C 1
ATOM 1711 O O . ARG A 1 215 ? 3.153 11.108 -3.257 1.00 98.19 215 ARG A O 1
ATOM 1718 N N . LEU A 1 216 ? 3.570 10.783 -5.434 1.00 98.44 216 LEU A N 1
ATOM 1719 C CA . LEU A 1 216 ? 2.207 10.392 -5.786 1.00 98.44 216 LEU A CA 1
ATOM 1720 C C . LEU A 1 216 ? 1.798 9.132 -5.024 1.00 98.44 216 LEU A C 1
ATOM 1722 O O . LEU A 1 216 ? 0.780 9.144 -4.335 1.00 98.44 216 LEU A O 1
ATOM 1726 N N . ILE A 1 217 ? 2.618 8.081 -5.108 1.00 98.44 217 ILE A N 1
ATOM 1727 C CA . ILE A 1 217 ? 2.365 6.801 -4.436 1.00 98.44 217 ILE A CA 1
ATOM 1728 C C . ILE A 1 217 ? 2.311 6.983 -2.921 1.00 98.44 217 ILE A C 1
ATOM 1730 O O . ILE A 1 217 ? 1.435 6.422 -2.269 1.00 98.44 217 ILE A O 1
ATOM 1734 N N . MET A 1 218 ? 3.182 7.827 -2.365 1.00 98.38 218 MET A N 1
ATOM 1735 C CA . MET A 1 218 ? 3.175 8.114 -0.934 1.00 98.38 218 MET A CA 1
ATOM 1736 C C . MET A 1 218 ? 1.902 8.838 -0.472 1.00 98.38 218 MET A C 1
ATOM 1738 O O . MET A 1 218 ? 1.309 8.444 0.528 1.00 98.38 218 MET A O 1
ATOM 1742 N N . ASN A 1 219 ? 1.445 9.863 -1.201 1.00 98.50 219 ASN A N 1
ATOM 1743 C CA . ASN A 1 219 ? 0.185 10.548 -0.881 1.00 98.50 219 ASN A CA 1
ATOM 1744 C C . ASN A 1 219 ? -1.007 9.586 -0.963 1.00 98.50 219 ASN A C 1
ATOM 1746 O O . ASN A 1 219 ? -1.872 9.598 -0.090 1.00 98.50 219 ASN A O 1
ATOM 1750 N N . PHE A 1 220 ? -1.045 8.728 -1.988 1.00 98.50 220 PHE A N 1
ATOM 1751 C CA . PHE A 1 220 ? -2.092 7.716 -2.104 1.00 98.50 220 PHE A CA 1
ATOM 1752 C C . PHE A 1 220 ? -2.067 6.731 -0.926 1.00 98.50 220 PHE A C 1
ATOM 1754 O O . PHE A 1 220 ? -3.112 6.455 -0.342 1.00 98.50 220 PHE A O 1
ATOM 1761 N N . ALA A 1 221 ? -0.886 6.247 -0.532 1.00 98.00 221 ALA A N 1
ATOM 1762 C CA . ALA A 1 221 ? -0.737 5.342 0.603 1.00 98.00 221 ALA A CA 1
ATOM 1763 C C . ALA A 1 221 ? -1.215 5.980 1.918 1.00 98.00 221 ALA A C 1
ATOM 1765 O O . ALA A 1 221 ? -1.938 5.338 2.673 1.00 98.00 221 ALA A O 1
ATOM 1766 N N . VAL A 1 222 ? -0.868 7.247 2.182 1.00 98.31 222 VAL A N 1
ATOM 1767 C CA . VAL A 1 222 ? -1.353 7.975 3.370 1.00 98.31 222 VAL A CA 1
ATOM 1768 C C . VAL A 1 222 ? -2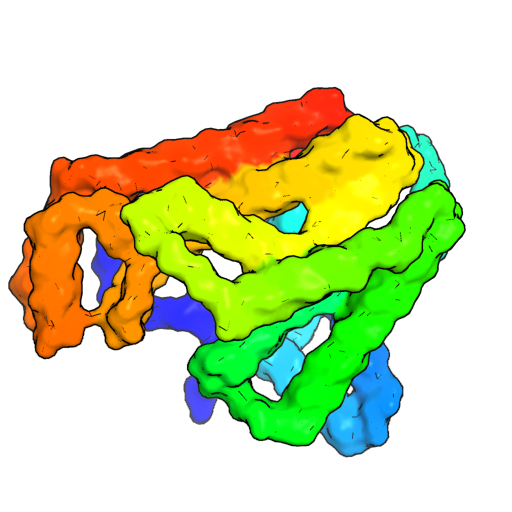.875 8.118 3.342 1.00 98.31 222 VAL A C 1
ATOM 1770 O O . VAL A 1 222 ? -3.530 7.845 4.344 1.00 98.31 222 VAL A O 1
ATOM 1773 N N . ALA A 1 223 ? -3.456 8.493 2.197 1.00 98.31 223 ALA A N 1
ATOM 1774 C CA . ALA A 1 223 ? -4.909 8.568 2.049 1.00 98.31 223 ALA A CA 1
ATOM 1775 C C . ALA A 1 223 ? -5.579 7.217 2.338 1.00 98.31 223 ALA A C 1
ATOM 1777 O O . ALA A 1 223 ? -6.603 7.175 3.016 1.00 98.31 223 ALA A O 1
ATOM 1778 N N . TRP A 1 224 ? -4.993 6.123 1.843 1.00 97.00 224 TRP A N 1
ATOM 1779 C CA . TRP A 1 224 ? -5.472 4.775 2.122 1.00 97.00 224 TRP A CA 1
ATOM 1780 C C . TRP A 1 224 ? -5.397 4.466 3.620 1.00 97.00 224 TRP A C 1
ATOM 1782 O O . TRP A 1 224 ? -6.419 4.106 4.189 1.00 97.00 224 TRP A O 1
ATOM 1792 N N . ARG A 1 225 ? -4.260 4.681 4.291 1.00 96.62 225 ARG A N 1
ATOM 1793 C CA . ARG A 1 225 ? -4.142 4.377 5.728 1.00 96.62 225 ARG A CA 1
ATOM 1794 C C . ARG A 1 225 ? -5.154 5.128 6.589 1.00 96.62 225 ARG A C 1
ATOM 1796 O O . ARG A 1 225 ? -5.744 4.558 7.494 1.00 96.62 225 ARG A O 1
ATOM 1803 N N . LEU A 1 226 ? -5.379 6.402 6.293 1.00 97.56 226 LEU A N 1
ATOM 1804 C CA . LEU A 1 226 ? -6.364 7.198 7.022 1.00 97.56 226 LEU A CA 1
ATOM 1805 C C . LEU A 1 226 ? -7.799 6.704 6.786 1.00 97.56 226 LEU A C 1
ATOM 1807 O O . LEU A 1 226 ? -8.628 6.785 7.688 1.00 97.56 226 LEU A O 1
ATOM 1811 N N . LEU A 1 227 ? -8.109 6.213 5.582 1.00 95.75 227 LEU A N 1
ATOM 1812 C CA . LEU A 1 227 ? -9.402 5.588 5.300 1.00 95.75 227 LEU A CA 1
ATOM 1813 C C . LEU A 1 227 ? -9.554 4.260 6.053 1.00 95.75 227 LEU A C 1
ATOM 1815 O O . LEU A 1 227 ? -10.614 4.017 6.621 1.00 95.75 227 LEU A O 1
ATOM 1819 N N . ASP A 1 228 ? -8.505 3.442 6.059 1.00 93.50 228 ASP A N 1
ATOM 1820 C CA . ASP A 1 228 ? -8.420 2.165 6.777 1.00 93.50 228 ASP A CA 1
ATOM 1821 C C . ASP A 1 228 ? -8.747 2.366 8.268 1.00 93.50 228 ASP A C 1
ATOM 1823 O O . ASP A 1 228 ? -9.707 1.788 8.769 1.00 93.50 228 ASP A O 1
ATOM 1827 N N . ASP A 1 229 ? -8.099 3.331 8.930 1.00 95.56 229 ASP A N 1
ATOM 1828 C CA . ASP A 1 229 ? -8.380 3.694 10.331 1.00 95.56 229 ASP A CA 1
ATOM 1829 C C . ASP A 1 229 ? -9.840 4.139 10.574 1.00 95.56 229 ASP A C 1
ATOM 1831 O O . ASP A 1 229 ? -10.404 3.921 11.647 1.00 95.56 229 ASP A O 1
ATOM 1835 N N . VAL A 1 230 ? -10.482 4.792 9.595 1.00 94.50 230 VAL A N 1
ATOM 1836 C CA . VAL A 1 230 ? -11.904 5.182 9.685 1.00 94.50 230 VAL A CA 1
ATOM 1837 C C . VAL A 1 230 ? -12.822 3.963 9.558 1.00 94.50 230 VAL A C 1
ATOM 1839 O O . VAL A 1 230 ? -13.862 3.904 10.222 1.00 94.50 230 VAL A O 1
ATOM 1842 N N . GLN A 1 231 ? -12.462 3.000 8.710 1.00 90.75 231 GLN A N 1
ATOM 1843 C CA . GLN A 1 231 ? -13.211 1.757 8.519 1.00 90.75 231 GLN A CA 1
ATOM 1844 C C . GLN A 1 231 ? -13.060 0.818 9.724 1.00 90.75 231 GLN A C 1
ATOM 1846 O O . GLN A 1 231 ? -14.032 0.161 10.110 1.00 90.75 231 GLN A O 1
ATOM 1851 N N . ASP A 1 232 ? -11.889 0.839 10.362 1.00 91.50 232 ASP A N 1
ATOM 1852 C CA . ASP A 1 232 ? -11.498 -0.065 11.441 1.00 91.50 232 ASP A CA 1
ATOM 1853 C C . ASP A 1 232 ? -11.613 0.517 12.853 1.00 91.50 232 ASP A C 1
ATOM 1855 O O . ASP A 1 232 ? -11.125 -0.090 13.803 1.00 91.50 232 ASP A O 1
ATOM 1859 N N . ILE A 1 233 ? -12.379 1.601 13.046 1.00 93.12 233 ILE A N 1
ATOM 1860 C CA . ILE A 1 233 ? -12.649 2.186 14.378 1.00 93.12 233 ILE A CA 1
ATOM 1861 C C . ILE A 1 233 ? -13.008 1.117 15.422 1.00 93.12 233 ILE A C 1
ATOM 1863 O O . ILE A 1 233 ? -12.515 1.166 16.546 1.00 93.12 233 ILE A O 1
ATOM 1867 N N . GLU A 1 234 ? -13.869 0.150 15.079 1.00 91.56 234 GLU A N 1
ATOM 1868 C CA . GLU A 1 234 ? -14.224 -0.924 16.015 1.00 91.56 234 GLU A CA 1
ATOM 1869 C C . GLU A 1 234 ? -13.024 -1.826 16.340 1.00 91.56 234 GLU A C 1
ATOM 1871 O O . GLU A 1 234 ? -12.782 -2.115 17.512 1.00 91.56 234 GLU A O 1
ATOM 1876 N N . HIS A 1 235 ? -12.270 -2.262 15.330 1.00 89.88 235 HIS A N 1
ATOM 1877 C CA . HIS A 1 235 ? -11.124 -3.150 15.520 1.00 89.88 235 HIS A CA 1
ATOM 1878 C C . HIS A 1 235 ? -9.999 -2.474 16.297 1.00 89.88 235 HIS A C 1
ATOM 1880 O O . HIS A 1 235 ? -9.499 -3.054 17.264 1.00 89.88 235 HIS A O 1
ATOM 1886 N N . ASP A 1 236 ? -9.652 -1.247 15.920 1.00 92.69 236 ASP A N 1
ATOM 1887 C CA . ASP A 1 236 ? -8.626 -0.446 16.576 1.00 92.69 236 ASP A CA 1
ATOM 1888 C C . ASP A 1 236 ? -8.977 -0.201 18.037 1.00 92.69 236 ASP A C 1
ATOM 1890 O O . ASP A 1 236 ? -8.163 -0.445 18.930 1.00 92.69 236 ASP A O 1
ATOM 1894 N N . LEU A 1 237 ? -10.226 0.184 18.309 1.00 93.81 237 LEU A N 1
ATOM 1895 C CA . LEU A 1 237 ? -10.692 0.396 19.671 1.00 93.81 237 LEU A CA 1
ATOM 1896 C C . LEU A 1 237 ? -10.589 -0.878 20.505 1.00 93.81 237 LEU A C 1
ATOM 1898 O O . LEU A 1 237 ? -10.089 -0.831 21.628 1.00 93.81 237 LEU A O 1
ATOM 1902 N N . LEU A 1 238 ? -11.022 -2.025 19.979 1.00 91.88 238 LEU A N 1
ATOM 1903 C CA . LEU A 1 238 ? -10.973 -3.295 20.710 1.00 91.88 238 LEU A CA 1
ATOM 1904 C C . LEU A 1 238 ? -9.540 -3.782 20.960 1.00 91.88 238 LEU A C 1
ATOM 1906 O O . LEU A 1 238 ? -9.290 -4.427 21.979 1.00 91.88 238 LEU A O 1
ATOM 1910 N N . ARG A 1 239 ? -8.598 -3.455 20.071 1.00 89.25 239 ARG A N 1
ATOM 1911 C CA . ARG A 1 239 ? -7.168 -3.754 20.241 1.00 89.25 239 ARG A CA 1
ATOM 1912 C C . ARG A 1 239 ? -6.431 -2.739 21.116 1.00 89.25 239 ARG A C 1
ATOM 1914 O O . ARG A 1 239 ? -5.307 -3.010 21.525 1.00 89.25 239 ARG A O 1
ATOM 1921 N N . GLY A 1 240 ? -7.061 -1.607 21.433 1.00 90.56 240 GLY A N 1
ATOM 1922 C CA . GLY A 1 240 ? -6.405 -0.499 22.127 1.00 90.56 240 GLY A CA 1
ATOM 1923 C C . GLY A 1 240 ? -5.411 0.251 21.236 1.00 90.56 240 GLY A C 1
ATOM 1924 O O . GLY A 1 240 ? -4.490 0.880 21.749 1.00 90.56 240 GLY A O 1
ATOM 1925 N N . THR A 1 241 ? -5.574 0.164 19.915 1.00 91.25 241 THR A N 1
ATOM 1926 C CA . THR A 1 241 ? -4.746 0.863 18.933 1.00 91.25 241 THR A CA 1
ATOM 1927 C C . THR A 1 241 ? -5.056 2.359 18.957 1.00 91.25 241 THR A C 1
ATOM 1929 O O . THR A 1 241 ? -6.211 2.774 18.847 1.00 91.25 241 THR A O 1
ATOM 1932 N N . GLU A 1 242 ? -4.014 3.182 19.044 1.00 93.88 242 GLU A N 1
ATOM 1933 C CA . GLU A 1 242 ? -4.097 4.638 18.890 1.00 93.88 242 GLU A CA 1
ATOM 1934 C C . GLU A 1 242 ? -4.063 5.017 17.396 1.00 93.88 242 GLU A C 1
ATOM 1936 O O . GLU A 1 242 ? -3.056 5.505 16.884 1.00 93.88 242 GLU A O 1
ATOM 1941 N N . SER A 1 243 ? -5.150 4.737 16.668 1.00 95.25 243 SER A N 1
ATOM 1942 C CA . SER A 1 243 ? -5.262 5.038 15.231 1.00 95.25 243 SER A CA 1
ATOM 1943 C C . SER A 1 243 ? -5.452 6.531 14.943 1.00 95.25 243 SER A C 1
ATOM 1945 O O . SER A 1 243 ? -5.635 7.333 15.866 1.00 95.25 243 SER A O 1
ATOM 1947 N N . ALA A 1 244 ? -5.452 6.942 13.668 1.00 97.06 244 ALA A N 1
ATOM 1948 C CA . ALA A 1 244 ? -5.677 8.339 13.290 1.00 97.06 244 ALA A CA 1
ATOM 1949 C C . ALA A 1 244 ? -6.980 8.911 13.871 1.00 97.06 244 ALA A C 1
ATOM 1951 O O . ALA A 1 244 ? -7.017 10.079 14.260 1.00 97.06 244 ALA A O 1
ATOM 1952 N N . VAL A 1 245 ? -8.029 8.086 13.992 1.00 96.81 245 VAL A N 1
ATOM 1953 C CA . VAL A 1 245 ? -9.289 8.486 14.635 1.00 96.81 245 VAL A CA 1
ATOM 1954 C C . VAL A 1 245 ? -9.062 8.817 16.102 1.00 96.81 245 VAL A C 1
ATOM 1956 O O . VAL A 1 245 ? -9.467 9.890 16.537 1.00 96.81 245 VAL A O 1
ATOM 1959 N N . TRP A 1 246 ? -8.379 7.949 16.853 1.00 97.38 246 TRP A N 1
ATOM 1960 C CA . TRP A 1 246 ? -8.067 8.205 18.260 1.00 97.38 246 TRP A CA 1
ATOM 1961 C C . TRP A 1 246 ? -7.204 9.456 18.441 1.00 97.38 246 TRP A C 1
ATOM 1963 O O . TRP A 1 246 ? -7.471 10.271 19.325 1.00 97.38 246 TRP A O 1
ATOM 1973 N N . ILE A 1 247 ? -6.188 9.633 17.595 1.00 97.00 247 ILE A N 1
ATOM 1974 C CA . ILE A 1 247 ? -5.270 10.779 17.653 1.00 97.00 247 ILE A CA 1
ATOM 1975 C C . ILE A 1 247 ? -6.032 12.093 17.478 1.00 97.00 247 ILE A C 1
ATOM 1977 O O . ILE A 1 247 ? -5.760 13.053 18.201 1.00 97.00 247 ILE A O 1
ATOM 1981 N N . GLU A 1 248 ? -6.997 12.108 16.560 1.00 96.56 248 GLU A N 1
ATOM 1982 C CA . GLU A 1 248 ? -7.792 13.277 16.185 1.00 96.56 248 GLU A CA 1
ATOM 1983 C C . GLU A 1 248 ? -8.942 13.590 17.165 1.00 96.56 248 GLU A C 1
ATOM 1985 O O . GLU A 1 248 ? -9.564 14.657 17.084 1.00 96.56 248 GLU A O 1
ATOM 1990 N N . LEU A 1 249 ? -9.237 12.690 18.111 1.00 96.88 249 LEU A N 1
ATOM 1991 C CA . LEU A 1 249 ? -10.184 12.959 19.192 1.00 96.88 249 LEU A CA 1
ATOM 1992 C C . LEU A 1 249 ? -9.634 14.006 20.171 1.00 96.88 249 LEU A C 1
ATOM 1994 O O . LEU A 1 249 ? -8.459 14.019 20.544 1.00 96.88 249 LEU A O 1
ATOM 1998 N N . ASP A 1 250 ? -10.533 14.861 20.646 1.00 96.25 250 ASP A N 1
ATOM 1999 C CA . ASP A 1 250 ? -10.285 15.735 21.787 1.00 96.25 250 ASP A CA 1
ATOM 2000 C C . ASP A 1 250 ? -10.250 14.922 23.107 1.00 96.25 250 ASP A C 1
ATOM 2002 O O . ASP A 1 250 ? -10.546 13.720 23.114 1.00 96.25 250 ASP A O 1
ATOM 2006 N N . PRO A 1 251 ? -9.866 15.529 24.249 1.00 97.19 251 PRO A N 1
ATOM 2007 C CA . PRO A 1 251 ? -9.749 14.799 25.512 1.00 97.19 251 PRO A CA 1
ATOM 2008 C C . PRO A 1 251 ? -11.024 14.054 25.933 1.00 97.19 251 PRO A C 1
ATOM 2010 O O . PRO A 1 251 ? -10.933 12.904 26.356 1.00 97.19 251 PRO A O 1
ATOM 2013 N N . SER A 1 252 ? -12.207 14.651 25.755 1.00 97.50 252 SER A N 1
ATOM 2014 C CA . SER A 1 252 ? -13.483 13.993 26.065 1.00 97.50 252 SER A CA 1
ATOM 2015 C C . SER A 1 252 ? -13.758 12.805 25.141 1.00 97.50 252 SER A C 1
ATOM 2017 O O . SER A 1 252 ? -14.195 11.754 25.603 1.00 97.50 252 SER A O 1
ATOM 2019 N N . GLY A 1 253 ? -13.441 12.914 23.848 1.00 97.25 253 GLY A N 1
ATOM 2020 C CA . GLY A 1 253 ? -13.521 11.789 22.921 1.00 97.25 253 GLY A CA 1
ATOM 2021 C C . GLY A 1 253 ? -12.596 10.636 23.312 1.00 97.25 253 GLY A C 1
ATOM 2022 O O . GLY A 1 253 ? -13.002 9.476 23.250 1.00 97.25 253 GLY A O 1
ATOM 2023 N N . LYS A 1 254 ? -11.377 10.938 23.773 1.00 97.56 254 LYS A N 1
ATOM 2024 C CA . LYS A 1 254 ? -10.422 9.924 24.256 1.00 97.56 254 LYS A CA 1
ATOM 2025 C C . LYS A 1 254 ? -10.902 9.229 25.532 1.00 97.56 254 LYS A C 1
ATOM 2027 O O . LYS A 1 254 ? -10.708 8.023 25.671 1.00 97.56 254 LYS A O 1
ATOM 2032 N N . GLU A 1 255 ? -11.570 9.948 26.431 1.00 97.62 255 GLU A N 1
ATOM 2033 C CA . GLU A 1 255 ? -12.220 9.359 27.610 1.00 97.62 255 GLU A CA 1
ATOM 2034 C C . GLU A 1 255 ? -13.350 8.396 27.211 1.00 97.62 255 GLU A C 1
ATOM 2036 O O . GLU A 1 255 ? -13.405 7.272 27.716 1.00 97.62 255 GLU A O 1
ATOM 2041 N N . LEU A 1 256 ? -14.199 8.784 26.251 1.00 97.50 256 LEU A N 1
ATOM 2042 C CA . LEU A 1 256 ? -15.253 7.916 25.709 1.00 97.50 256 LEU A CA 1
ATOM 2043 C C . LEU A 1 256 ? -14.678 6.672 25.018 1.00 97.50 256 LEU A C 1
ATOM 2045 O O . LEU A 1 256 ? -15.192 5.565 25.198 1.00 97.50 256 LEU A O 1
ATOM 2049 N N . TRP A 1 257 ? -13.583 6.830 24.271 1.00 97.31 257 TRP A N 1
ATOM 2050 C CA . TRP A 1 257 ? -12.857 5.713 23.665 1.00 97.31 257 TRP A CA 1
ATOM 2051 C C . TRP A 1 257 ? -12.344 4.737 24.728 1.00 97.31 257 TRP A C 1
ATOM 2053 O O . TRP A 1 257 ? -12.568 3.531 24.623 1.00 97.31 257 TRP A O 1
ATOM 2063 N N . ALA A 1 258 ? -11.714 5.245 25.792 1.00 96.62 258 ALA A N 1
ATOM 2064 C CA . ALA A 1 258 ? -11.223 4.426 26.899 1.00 96.62 258 ALA A CA 1
ATOM 2065 C C . ALA A 1 258 ? -12.362 3.710 27.653 1.00 96.62 258 ALA A C 1
ATOM 2067 O O . ALA A 1 258 ? -12.220 2.542 28.036 1.00 96.62 258 ALA A O 1
ATOM 2068 N N . ALA A 1 259 ? -13.510 4.372 27.829 1.00 95.25 259 ALA A N 1
ATOM 2069 C CA . ALA A 1 259 ? -14.704 3.768 28.415 1.00 95.25 259 ALA A CA 1
ATOM 2070 C C . ALA A 1 259 ? -15.243 2.618 27.547 1.00 95.25 259 ALA A C 1
ATOM 2072 O O . ALA A 1 259 ? -15.510 1.533 28.068 1.00 95.25 259 ALA A O 1
ATOM 2073 N N . CYS A 1 260 ? -15.321 2.815 26.226 1.00 95.19 260 CYS A N 1
ATOM 2074 C CA . CYS A 1 260 ? -15.714 1.773 25.276 1.00 95.19 260 CYS A CA 1
ATOM 2075 C C . CYS A 1 260 ? -14.734 0.595 25.279 1.00 95.19 260 CYS A C 1
ATOM 2077 O O . CYS A 1 260 ? -15.169 -0.553 25.309 1.00 95.19 260 CYS A O 1
ATOM 2079 N N . HIS A 1 261 ? -13.423 0.857 25.303 1.00 94.81 261 HIS A N 1
ATOM 2080 C CA . HIS A 1 261 ? -12.403 -0.192 25.378 1.00 94.81 261 HIS A CA 1
ATOM 2081 C C . HIS A 1 261 ? -12.538 -1.024 26.665 1.00 94.81 261 HIS A C 1
ATOM 2083 O O . HIS A 1 261 ? -12.457 -2.250 26.634 1.00 94.81 261 HIS A O 1
ATOM 2089 N N . SER A 1 262 ? -12.823 -0.366 27.794 1.00 94.44 262 SER A N 1
ATOM 2090 C CA . SER A 1 262 ? -13.020 -1.028 29.092 1.00 94.44 262 SER A CA 1
ATOM 2091 C C . SER A 1 262 ? -14.342 -1.801 29.179 1.00 94.44 262 SER A C 1
ATOM 2093 O O . SER A 1 262 ? -14.455 -2.765 29.935 1.00 94.44 262 SER A O 1
ATOM 2095 N N . GLN A 1 263 ? -15.360 -1.373 28.427 1.00 92.62 263 GLN A N 1
ATOM 2096 C CA . GLN A 1 263 ? -16.703 -1.952 28.423 1.00 92.62 263 GLN A CA 1
ATOM 2097 C C . GLN A 1 263 ? -17.185 -2.214 26.987 1.00 92.62 263 GLN A C 1
ATOM 2099 O O . GLN A 1 263 ? -18.186 -1.640 26.547 1.00 92.62 263 GLN A O 1
ATOM 2104 N N . PRO A 1 264 ? -16.541 -3.134 26.247 1.00 88.94 264 PRO A N 1
ATOM 2105 C CA . PRO A 1 264 ? -16.746 -3.278 24.807 1.00 88.94 264 PRO A CA 1
ATOM 2106 C C . PRO A 1 264 ? -18.153 -3.741 24.430 1.00 88.94 264 PRO A C 1
ATOM 2108 O O . PRO A 1 264 ? -18.518 -3.650 23.264 1.00 88.94 264 PRO A O 1
ATOM 2111 N N . GLN A 1 265 ? -18.948 -4.234 25.385 1.00 90.81 265 GLN A N 1
ATOM 2112 C CA . GLN A 1 265 ? -20.336 -4.669 25.191 1.00 90.81 265 GLN A CA 1
ATOM 2113 C C . GLN A 1 265 ? -21.377 -3.577 25.508 1.00 90.81 265 GLN A C 1
ATOM 2115 O O . GLN A 1 265 ? -22.564 -3.787 25.262 1.00 90.81 265 GLN A O 1
ATOM 2120 N N . SER A 1 266 ? -20.967 -2.423 26.046 1.00 93.31 266 SER A N 1
ATOM 2121 C CA . SER A 1 266 ? -21.886 -1.349 26.439 1.00 93.31 266 SER A CA 1
ATOM 2122 C C . SER A 1 266 ? -22.404 -0.583 25.221 1.00 93.31 266 SER A C 1
ATOM 2124 O O . SER A 1 266 ? -21.696 0.231 24.634 1.00 93.31 266 SER A O 1
ATOM 2126 N N . ALA A 1 267 ? -23.659 -0.832 24.837 1.00 91.00 267 ALA A N 1
ATOM 2127 C CA . ALA A 1 267 ? -24.295 -0.134 23.718 1.00 91.00 267 ALA A CA 1
ATOM 2128 C C . ALA A 1 267 ? -24.405 1.387 23.944 1.00 91.00 267 ALA A C 1
ATOM 2130 O O . ALA A 1 267 ? -24.338 2.147 22.983 1.00 91.00 267 ALA A O 1
ATOM 2131 N N . GLU A 1 268 ? -24.549 1.817 25.200 1.00 93.50 268 GLU A N 1
ATOM 2132 C CA . GLU A 1 268 ? -24.613 3.229 25.588 1.00 93.50 268 GLU A CA 1
ATOM 2133 C C . GLU A 1 268 ? -23.271 3.929 25.359 1.00 93.50 268 GLU A C 1
ATOM 2135 O O . GLU A 1 268 ? -23.226 4.916 24.631 1.00 93.50 268 GLU A O 1
ATOM 2140 N N . ALA A 1 269 ? -22.170 3.351 25.855 1.00 93.38 269 ALA A N 1
ATOM 2141 C CA . ALA A 1 269 ? -20.831 3.907 25.648 1.00 93.38 269 ALA A CA 1
ATOM 2142 C C . ALA A 1 269 ? -20.500 4.036 24.150 1.00 93.38 269 ALA A C 1
ATOM 2144 O O . ALA A 1 269 ? -20.015 5.072 23.697 1.00 93.38 269 ALA A O 1
ATOM 2145 N N . TRP A 1 270 ? -20.840 3.012 23.357 1.00 93.75 270 TRP A N 1
ATOM 2146 C CA . TRP A 1 270 ? -20.680 3.055 21.901 1.00 93.75 270 TRP A CA 1
ATOM 2147 C C . TRP A 1 270 ? -21.510 4.162 21.248 1.00 93.75 270 TRP A C 1
ATOM 2149 O O . TRP A 1 270 ? -21.013 4.846 20.354 1.00 93.75 270 TRP A O 1
ATOM 2159 N N . ALA A 1 271 ? -22.767 4.338 21.662 1.00 93.69 271 ALA A N 1
ATOM 2160 C CA . ALA A 1 271 ? -23.633 5.379 21.118 1.00 93.69 271 ALA A CA 1
ATOM 2161 C C . ALA A 1 271 ? -23.081 6.781 21.415 1.00 93.69 271 ALA A C 1
ATOM 2163 O O . ALA A 1 271 ? -23.045 7.617 20.511 1.00 93.69 271 ALA A O 1
ATOM 2164 N N . GLU A 1 272 ? -22.594 7.011 22.636 1.00 96.38 272 GLU A N 1
ATOM 2165 C CA . GLU A 1 272 ? -21.956 8.269 23.033 1.00 96.38 272 GLU A CA 1
ATOM 2166 C C . GLU A 1 272 ? -20.688 8.544 22.222 1.00 96.38 272 GLU A C 1
ATOM 2168 O O . GLU A 1 272 ? -20.540 9.634 21.666 1.00 96.38 272 GLU A O 1
ATOM 2173 N N . LEU A 1 273 ? -19.803 7.550 22.074 1.00 96.19 273 LEU A N 1
ATOM 2174 C CA . LEU A 1 273 ? -18.586 7.694 21.274 1.00 96.19 273 LEU A CA 1
ATOM 2175 C C . LEU A 1 273 ? -18.906 8.000 19.805 1.00 96.19 273 LEU A C 1
ATOM 2177 O O . LEU A 1 273 ? -18.317 8.907 19.220 1.00 96.19 273 LEU A O 1
ATOM 2181 N N . VAL A 1 274 ? -19.853 7.277 19.201 1.00 94.31 274 VAL A N 1
ATOM 2182 C CA . VAL A 1 274 ? -20.265 7.507 17.807 1.00 94.31 274 VAL A CA 1
ATOM 2183 C C . VAL A 1 274 ? -20.850 8.907 17.635 1.00 94.31 274 VAL A C 1
ATOM 2185 O O . VAL A 1 274 ? -20.483 9.607 16.687 1.00 94.31 274 VAL A O 1
ATOM 2188 N N . GLN A 1 275 ? -21.723 9.336 18.549 1.00 95.12 275 GLN A N 1
ATOM 2189 C CA . GLN A 1 275 ? -22.291 10.682 18.532 1.00 95.12 275 GLN A CA 1
ATOM 2190 C C . GLN A 1 275 ? -21.193 11.745 18.665 1.00 95.12 275 GLN A C 1
ATOM 2192 O O . GLN A 1 275 ? -21.223 12.755 17.957 1.00 95.12 275 GLN A O 1
ATOM 2197 N N . HIS A 1 276 ? -20.199 11.508 19.521 1.00 97.12 276 HIS A N 1
ATOM 2198 C CA . HIS A 1 276 ? -19.068 12.410 19.703 1.00 97.12 276 HIS A CA 1
ATOM 2199 C C . HIS A 1 276 ? -18.179 12.491 18.458 1.00 97.12 276 HIS A C 1
ATOM 2201 O O . HIS A 1 276 ? -17.859 13.590 18.003 1.00 97.12 276 HIS A O 1
ATOM 2207 N N . ILE A 1 277 ? -17.833 11.359 17.835 1.00 95.12 277 ILE A N 1
ATOM 2208 C CA . ILE A 1 277 ? -17.074 11.327 16.570 1.00 95.12 277 ILE A CA 1
ATOM 2209 C C . ILE A 1 277 ? -17.815 12.113 15.475 1.00 95.12 277 ILE A C 1
ATOM 2211 O O . ILE A 1 277 ? -17.194 12.883 14.742 1.00 95.12 277 ILE A O 1
ATOM 2215 N N . GLN A 1 278 ? -19.143 11.976 15.390 1.00 91.06 278 GLN A N 1
ATOM 2216 C CA . GLN A 1 278 ? -19.969 12.716 14.427 1.00 91.06 278 GLN A CA 1
ATOM 2217 C C . GLN A 1 278 ? -20.039 14.220 14.720 1.00 91.06 278 GLN A C 1
ATOM 2219 O O . GLN A 1 278 ? -20.031 15.021 13.783 1.00 91.06 278 GLN A O 1
ATOM 2224 N N . GLY A 1 279 ? -20.140 14.598 15.997 1.00 93.50 279 GLY A N 1
ATOM 2225 C CA . GLY A 1 279 ? -20.360 15.979 16.433 1.00 93.50 279 GLY A CA 1
ATOM 2226 C C . GLY A 1 279 ? -19.090 16.821 16.591 1.00 93.50 279 GLY A C 1
ATOM 2227 O O . GLY A 1 279 ? -19.150 18.038 16.440 1.00 93.50 279 GLY A O 1
ATOM 2228 N N . SER A 1 280 ? -17.941 16.197 16.861 1.00 94.50 280 SER A N 1
ATOM 2229 C CA . SER A 1 280 ? -16.659 16.877 17.136 1.00 94.50 280 SER A CA 1
ATOM 2230 C C . SER A 1 280 ? -15.927 17.382 15.886 1.00 94.50 280 SER A C 1
ATOM 2232 O O . SER A 1 280 ? -14.927 18.102 15.979 1.00 94.50 280 SER A O 1
ATOM 2234 N N . GLY A 1 281 ? -16.373 16.983 14.692 1.00 92.38 281 GLY A N 1
ATOM 2235 C CA . GLY A 1 281 ? -15.680 17.286 13.441 1.00 92.38 281 GLY A CA 1
ATOM 2236 C C . GLY A 1 281 ? -14.456 16.401 13.161 1.00 92.38 281 GLY A C 1
ATOM 2237 O O . GLY A 1 281 ? -13.805 16.616 12.140 1.00 92.38 281 GLY A O 1
ATOM 2238 N N . CYS A 1 282 ? -14.123 15.449 14.047 1.00 93.94 282 CYS A N 1
ATOM 2239 C CA . CYS A 1 282 ? -12.965 14.551 13.912 1.00 93.94 282 CYS A CA 1
ATOM 2240 C C . CYS A 1 282 ? -12.972 13.842 12.551 1.00 93.94 282 CYS A C 1
ATOM 2242 O O . CYS A 1 282 ? -12.045 13.990 11.752 1.00 93.94 282 CYS A O 1
ATOM 2244 N N . LEU A 1 283 ? -14.083 13.177 12.229 1.00 93.56 283 LEU A N 1
ATOM 2245 C CA . LEU A 1 283 ? -14.222 12.459 10.970 1.00 93.56 283 LEU A CA 1
ATOM 2246 C C . 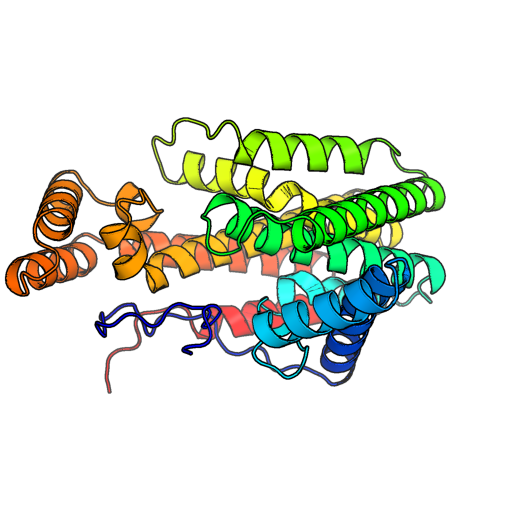LEU A 1 283 ? -14.105 13.387 9.753 1.00 93.56 283 LEU A C 1
ATOM 2248 O O . LEU A 1 283 ? -13.448 13.050 8.777 1.00 93.56 283 LEU A O 1
ATOM 2252 N N . GLN A 1 284 ? -14.706 14.576 9.796 1.00 93.38 284 GLN A N 1
ATOM 2253 C CA . GLN A 1 284 ? -14.666 15.529 8.687 1.00 93.38 284 GLN A CA 1
ATOM 2254 C C . GLN A 1 284 ? -13.240 16.015 8.409 1.00 93.38 284 GLN A C 1
ATOM 2256 O O . GLN A 1 284 ? -12.882 16.190 7.244 1.00 93.38 284 GLN A O 1
ATOM 2261 N N . ARG A 1 285 ? -12.417 16.203 9.448 1.00 94.94 285 ARG A N 1
ATOM 2262 C CA . ARG A 1 285 ? -11.007 16.585 9.289 1.00 94.94 285 ARG A CA 1
ATOM 2263 C C . ARG A 1 285 ? -10.180 15.454 8.677 1.00 94.94 285 ARG A C 1
ATOM 2265 O O . ARG A 1 285 ? -9.417 15.721 7.750 1.00 94.94 285 ARG A O 1
ATOM 2272 N N . LEU A 1 286 ? -10.403 14.205 9.093 1.00 96.31 286 LEU A N 1
ATOM 2273 C CA . LEU A 1 286 ? -9.767 13.033 8.474 1.00 96.31 286 LEU A CA 1
ATOM 2274 C C . LEU A 1 286 ? -10.172 12.872 7.005 1.00 96.31 286 LEU A C 1
ATOM 2276 O O . LEU A 1 286 ? -9.308 12.772 6.138 1.00 96.31 286 LEU A O 1
ATOM 2280 N N . LEU A 1 287 ? -11.471 12.932 6.696 1.00 95.38 287 LEU A N 1
ATOM 2281 C CA . LEU A 1 287 ? -11.965 12.841 5.317 1.00 95.38 287 LEU A CA 1
ATOM 2282 C C . LEU A 1 287 ? -11.423 13.969 4.434 1.00 95.38 287 LEU A C 1
ATOM 2284 O O . LEU A 1 287 ? -11.085 13.735 3.275 1.00 95.38 287 LEU A O 1
ATOM 2288 N N . HIS A 1 288 ? -11.302 15.182 4.979 1.00 95.38 288 HIS A N 1
ATOM 2289 C CA . HIS A 1 288 ? -10.674 16.293 4.276 1.00 95.38 288 HIS A CA 1
ATOM 2290 C C . HIS A 1 288 ? -9.192 16.019 3.987 1.00 95.38 288 HIS A C 1
ATOM 2292 O O . HIS A 1 288 ? -8.741 16.256 2.868 1.00 95.38 288 HIS A O 1
ATOM 2298 N N . LEU A 1 289 ? -8.441 15.477 4.951 1.00 96.88 289 LEU A N 1
ATOM 2299 C CA . LEU A 1 289 ? -7.036 15.126 4.748 1.00 96.88 289 LEU A CA 1
ATOM 2300 C C . LEU A 1 289 ? -6.861 14.011 3.702 1.00 96.88 289 LEU A C 1
ATOM 2302 O O . LEU A 1 289 ? -5.961 14.104 2.865 1.00 96.88 289 LEU A O 1
ATOM 2306 N N . ILE A 1 290 ? -7.731 12.996 3.707 1.00 97.56 290 ILE A N 1
ATOM 2307 C CA . ILE A 1 290 ? -7.759 11.938 2.683 1.00 97.56 290 ILE A CA 1
ATOM 2308 C C . ILE A 1 290 ? -7.980 12.562 1.297 1.00 97.56 290 ILE A C 1
ATOM 2310 O O . ILE A 1 290 ? -7.200 12.310 0.376 1.00 97.56 290 ILE A O 1
ATOM 2314 N N . ASP A 1 291 ? -8.997 13.418 1.147 1.00 96.75 291 ASP A N 1
ATOM 2315 C CA . ASP A 1 291 ? -9.285 14.083 -0.129 1.00 96.75 291 ASP A CA 1
ATOM 2316 C C . ASP A 1 291 ? -8.116 14.970 -0.591 1.00 96.75 291 ASP A C 1
ATOM 2318 O O . ASP A 1 291 ? -7.716 14.893 -1.752 1.00 96.75 291 ASP A O 1
ATOM 2322 N N . CYS A 1 292 ? -7.495 15.741 0.308 1.00 97.19 292 CYS A N 1
ATOM 2323 C CA . CYS A 1 292 ? -6.321 16.569 0.006 1.00 97.19 292 CYS A CA 1
ATOM 2324 C C . CYS A 1 292 ? -5.123 15.748 -0.500 1.00 97.19 292 CYS A C 1
ATOM 2326 O O . CYS A 1 292 ? -4.458 16.149 -1.463 1.00 97.19 292 CYS A O 1
ATOM 2328 N N . ASN A 1 293 ? -4.853 14.588 0.103 1.00 98.38 293 ASN A N 1
ATOM 2329 C CA . ASN A 1 293 ? -3.791 13.688 -0.353 1.00 98.3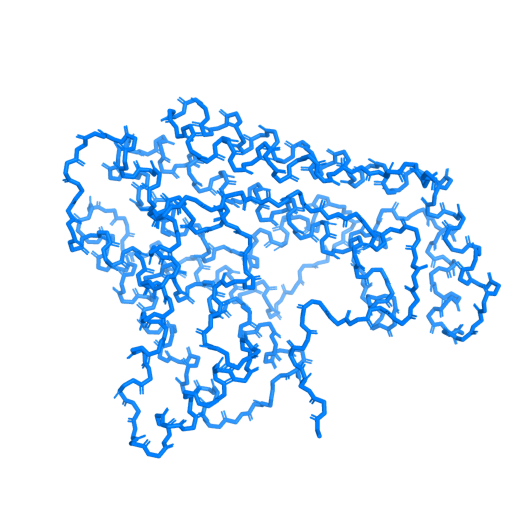8 293 ASN A CA 1
ATOM 2330 C C . ASN A 1 293 ? -4.087 13.140 -1.759 1.00 98.38 293 ASN A C 1
ATOM 2332 O O . ASN A 1 293 ? -3.219 13.183 -2.635 1.00 98.38 293 ASN A O 1
ATOM 2336 N N . LEU A 1 294 ? -5.322 12.700 -2.022 1.00 98.06 294 LEU A N 1
ATOM 2337 C CA . LEU A 1 294 ? -5.716 12.207 -3.347 1.00 98.06 294 LEU A CA 1
ATOM 2338 C C . LEU A 1 294 ? -5.711 13.307 -4.411 1.00 98.06 294 LEU A C 1
ATOM 2340 O O . LEU A 1 294 ? -5.261 13.069 -5.531 1.00 98.06 294 LEU A O 1
ATOM 2344 N N . GLN A 1 295 ? -6.151 14.521 -4.073 1.00 97.56 295 GLN A N 1
ATOM 2345 C CA . GLN A 1 295 ? -6.048 15.686 -4.954 1.00 97.56 295 GLN A CA 1
ATOM 2346 C C . GLN A 1 295 ? -4.590 15.993 -5.302 1.00 97.56 295 GLN A C 1
ATOM 2348 O O . GLN A 1 295 ? -4.271 16.220 -6.467 1.00 97.56 295 GLN A O 1
ATOM 2353 N N . THR A 1 296 ? -3.694 15.953 -4.314 1.00 98.38 296 THR A N 1
ATOM 2354 C CA . THR A 1 296 ? -2.260 16.199 -4.515 1.00 98.38 296 THR A CA 1
ATOM 2355 C C . THR A 1 296 ? -1.625 15.123 -5.399 1.00 98.38 296 THR A C 1
ATOM 2357 O O . THR A 1 296 ? -0.863 15.442 -6.318 1.00 98.38 296 THR A O 1
ATOM 2360 N N . ALA A 1 297 ? -1.970 13.851 -5.171 1.00 98.44 297 ALA A N 1
ATOM 2361 C CA . ALA A 1 297 ? -1.554 12.730 -6.011 1.00 98.44 297 ALA A CA 1
ATOM 2362 C C . ALA A 1 297 ? -2.052 12.903 -7.459 1.00 98.44 297 ALA A C 1
ATOM 2364 O O . ALA A 1 297 ? -1.269 12.803 -8.403 1.00 98.44 297 ALA A O 1
ATOM 2365 N N . SER A 1 298 ? -3.326 13.263 -7.626 1.00 98.25 298 SER A N 1
ATOM 2366 C CA . SER A 1 298 ? -3.965 13.475 -8.927 1.00 98.25 298 SER A CA 1
ATOM 2367 C C . SER A 1 298 ? -3.351 14.652 -9.683 1.00 98.25 298 SER A C 1
ATOM 2369 O O . SER A 1 298 ? -3.034 14.530 -10.863 1.00 98.25 298 SER A O 1
ATOM 2371 N N . ALA A 1 299 ? -3.119 15.781 -9.009 1.00 98.38 299 ALA A N 1
ATOM 2372 C CA . ALA A 1 299 ? -2.459 16.944 -9.595 1.00 98.38 299 ALA A CA 1
ATOM 2373 C C . ALA A 1 299 ? -1.016 16.625 -10.014 1.00 98.38 299 ALA A C 1
ATOM 2375 O O . ALA A 1 299 ? -0.571 17.057 -11.077 1.00 98.38 299 ALA A O 1
ATOM 2376 N N . THR A 1 300 ? -0.304 15.821 -9.216 1.00 98.56 300 THR A N 1
ATOM 2377 C CA . THR A 1 300 ? 1.047 15.352 -9.552 1.00 98.56 300 THR A CA 1
ATOM 2378 C C . THR A 1 300 ? 1.035 14.474 -10.807 1.00 98.56 300 THR A C 1
ATOM 2380 O O . THR A 1 300 ? 1.839 14.711 -11.704 1.00 98.56 300 THR A O 1
ATOM 2383 N N . ALA A 1 301 ? 0.109 13.514 -10.919 1.00 98.31 301 ALA A N 1
ATOM 2384 C CA . ALA A 1 301 ? -0.036 12.700 -12.131 1.00 98.31 301 ALA A CA 1
ATOM 2385 C C . ALA A 1 301 ? -0.415 13.535 -13.358 1.00 98.31 301 ALA A C 1
ATOM 2387 O O . ALA A 1 301 ? 0.174 13.354 -14.423 1.00 98.31 301 ALA A O 1
ATOM 2388 N N . ALA A 1 302 ? -1.358 14.470 -13.215 1.00 98.12 302 ALA A N 1
ATOM 2389 C CA . ALA A 1 302 ? -1.794 15.336 -14.307 1.00 98.12 302 ALA A CA 1
ATOM 2390 C C . ALA A 1 302 ? -0.642 16.197 -14.846 1.00 98.12 302 ALA A C 1
ATOM 2392 O O . ALA A 1 302 ? -0.468 16.297 -16.058 1.00 98.12 302 ALA A O 1
ATOM 2393 N N . ALA A 1 303 ? 0.185 16.758 -13.957 1.00 97.62 303 ALA A N 1
ATOM 2394 C CA . ALA A 1 303 ? 1.364 17.537 -14.338 1.00 97.62 303 ALA A CA 1
ATOM 2395 C C . ALA A 1 303 ? 2.412 16.715 -15.111 1.00 97.62 303 ALA A C 1
ATOM 2397 O O . ALA A 1 303 ? 3.172 17.280 -15.891 1.00 97.62 303 ALA A O 1
ATOM 2398 N N . GLN A 1 304 ? 2.441 15.394 -14.914 1.00 97.31 304 GLN A N 1
ATOM 2399 C CA . GLN A 1 304 ? 3.349 14.463 -15.592 1.00 97.31 304 GLN A CA 1
ATOM 2400 C C . GLN A 1 304 ? 2.700 13.759 -16.801 1.00 97.31 304 GLN A C 1
ATOM 2402 O O . GLN A 1 304 ? 3.340 12.937 -17.452 1.00 97.31 304 GLN A O 1
ATOM 2407 N N . GLY A 1 305 ? 1.431 14.055 -17.111 1.00 96.75 305 GLY A N 1
ATOM 2408 C CA . GLY A 1 305 ? 0.698 13.432 -18.217 1.00 96.75 305 GLY A CA 1
ATOM 2409 C C . GLY A 1 305 ? 0.233 11.991 -17.961 1.00 96.75 305 GLY A C 1
ATOM 2410 O O . GLY A 1 305 ? -0.162 11.302 -18.899 1.00 96.75 305 GLY A O 1
ATOM 2411 N N . TRP A 1 306 ? 0.239 11.513 -16.713 1.00 97.38 306 TRP A N 1
ATOM 2412 C CA . TRP A 1 306 ? -0.198 10.156 -16.349 1.00 97.38 306 TRP A CA 1
ATOM 2413 C C . TRP A 1 306 ? -1.723 10.069 -16.181 1.00 97.38 306 TRP A C 1
ATOM 2415 O O . TRP A 1 306 ? -2.233 9.763 -15.103 1.00 97.38 306 TRP A O 1
ATOM 2425 N N . PHE A 1 307 ? -2.472 10.366 -17.246 1.00 96.94 307 PHE A N 1
ATOM 2426 C CA . PHE A 1 307 ? -3.933 10.536 -17.191 1.00 96.94 307 PHE A CA 1
ATOM 2427 C C . PHE A 1 307 ? -4.712 9.289 -16.751 1.00 96.94 307 PHE A C 1
ATOM 2429 O O . PHE A 1 307 ? -5.763 9.429 -16.130 1.00 96.94 307 PHE A O 1
ATOM 2436 N N . GLY A 1 308 ? -4.195 8.083 -17.005 1.00 96.81 308 GLY A N 1
ATOM 2437 C CA . GLY A 1 308 ? -4.801 6.857 -16.479 1.00 96.81 308 GLY A CA 1
ATOM 2438 C C . GLY A 1 308 ? -4.815 6.828 -14.946 1.00 96.81 308 GLY A C 1
ATOM 2439 O O . GLY A 1 308 ? -5.854 6.570 -14.348 1.00 96.81 308 GLY A O 1
ATOM 2440 N N . ILE A 1 309 ? -3.713 7.232 -14.301 1.00 97.88 309 ILE A N 1
ATOM 2441 C CA . ILE A 1 309 ? -3.633 7.339 -12.834 1.00 97.88 309 ILE A CA 1
ATOM 2442 C C . ILE A 1 309 ? -4.564 8.444 -12.315 1.00 97.88 309 ILE A C 1
ATOM 2444 O O . ILE A 1 309 ? -5.226 8.254 -11.298 1.00 97.88 309 ILE A O 1
ATOM 2448 N N . VAL A 1 310 ? -4.656 9.585 -13.015 1.00 98.31 310 VAL A N 1
ATOM 2449 C CA . VAL A 1 310 ? -5.607 10.664 -12.669 1.00 98.31 310 VAL A CA 1
ATOM 2450 C C . VAL A 1 310 ? -7.030 10.114 -12.595 1.00 98.31 310 VAL A C 1
ATOM 2452 O O . VAL A 1 310 ? -7.715 10.312 -11.594 1.00 98.31 310 VAL A O 1
ATOM 2455 N N . GLN A 1 311 ? -7.452 9.368 -13.618 1.00 97.44 311 GLN A N 1
ATOM 2456 C CA . GLN A 1 311 ? -8.790 8.791 -13.677 1.00 97.44 311 GLN A CA 1
ATOM 2457 C C . GLN A 1 311 ? -9.047 7.795 -12.534 1.00 97.44 311 GLN A C 1
ATOM 2459 O O . GLN A 1 311 ? -10.133 7.801 -11.951 1.00 97.44 311 GLN A O 1
ATOM 2464 N N . GLU A 1 312 ? -8.074 6.946 -12.198 1.00 97.25 312 GLU A N 1
ATOM 2465 C CA . GLU A 1 312 ? -8.200 6.005 -11.077 1.00 97.25 312 GLU A CA 1
ATOM 2466 C C . GLU A 1 312 ? -8.311 6.738 -9.731 1.00 97.25 312 GLU A C 1
ATOM 2468 O O . GLU A 1 312 ? -9.176 6.412 -8.920 1.00 97.25 312 GLU A O 1
ATOM 2473 N N . LEU A 1 313 ? -7.501 7.779 -9.511 1.00 97.69 313 LEU A N 1
ATOM 2474 C CA . LEU A 1 313 ? -7.555 8.597 -8.296 1.00 97.69 313 LEU A CA 1
ATOM 2475 C C . LEU A 1 313 ? -8.886 9.350 -8.171 1.00 97.69 313 LEU A C 1
ATOM 2477 O O . LEU A 1 313 ? -9.462 9.410 -7.086 1.00 97.69 313 LEU A O 1
ATOM 2481 N N . GLU A 1 314 ? -9.417 9.890 -9.269 1.00 95.94 314 GLU A N 1
ATOM 2482 C CA . GLU A 1 314 ? -10.746 10.509 -9.292 1.00 95.94 314 GLU A CA 1
ATOM 2483 C C . GLU A 1 314 ? -11.855 9.508 -8.953 1.00 95.94 314 GLU A C 1
ATOM 2485 O O . GLU A 1 314 ? -12.779 9.850 -8.215 1.00 95.94 314 GLU A O 1
ATOM 2490 N N . GLN A 1 315 ? -11.761 8.267 -9.439 1.00 95.19 315 GLN A N 1
ATOM 2491 C CA . GLN A 1 315 ? -12.701 7.199 -9.089 1.00 95.19 315 GLN A CA 1
ATOM 2492 C C . GLN A 1 315 ? -12.619 6.844 -7.602 1.00 95.19 315 GLN A C 1
ATOM 2494 O O . GLN A 1 315 ? -13.661 6.791 -6.949 1.00 95.19 315 GLN A O 1
ATOM 2499 N N . CYS A 1 316 ? -11.414 6.713 -7.032 1.00 95.00 316 CYS A N 1
ATOM 2500 C CA . CYS A 1 316 ? -11.246 6.510 -5.589 1.00 95.00 316 CYS A CA 1
ATOM 2501 C C . CYS A 1 316 ? -11.927 7.623 -4.774 1.00 95.00 316 CYS A C 1
ATOM 2503 O O . CYS A 1 316 ? -12.612 7.345 -3.789 1.00 95.00 316 CYS A O 1
ATOM 2505 N N . ARG A 1 317 ? -11.818 8.882 -5.215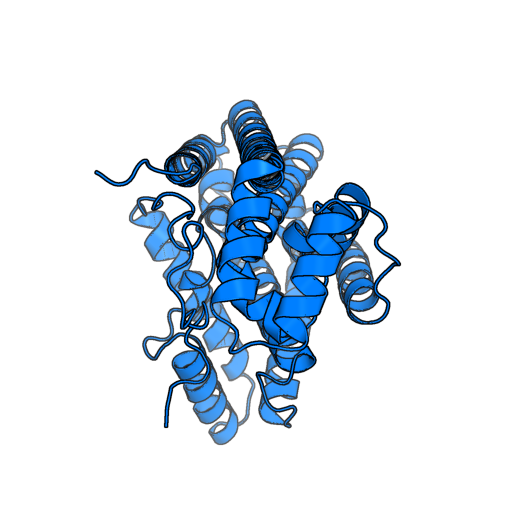 1.00 94.31 317 ARG A N 1
ATOM 2506 C CA . ARG A 1 317 ? -12.414 10.035 -4.520 1.00 94.31 317 ARG A CA 1
ATOM 2507 C C . ARG A 1 317 ? -13.944 10.034 -4.496 1.00 94.31 317 ARG A C 1
ATOM 2509 O O . ARG A 1 317 ? -14.523 10.568 -3.557 1.00 94.31 317 ARG A O 1
ATOM 2516 N N . GLN A 1 318 ? -14.620 9.416 -5.467 1.00 90.50 318 GLN A N 1
ATOM 2517 C CA . GLN A 1 318 ? -16.095 9.399 -5.542 1.00 90.50 318 GLN A CA 1
ATOM 2518 C C . GLN A 1 318 ? -16.775 8.661 -4.375 1.00 90.50 318 GLN A C 1
ATOM 2520 O O . GLN A 1 318 ? -17.975 8.841 -4.143 1.00 90.50 318 GLN A O 1
ATOM 2525 N N . GLY A 1 319 ? -16.039 7.804 -3.665 1.00 83.44 319 GLY A N 1
ATOM 2526 C CA . GLY A 1 319 ? -16.529 7.118 -2.468 1.00 83.44 319 GLY A CA 1
ATOM 2527 C C . GLY A 1 319 ? -16.347 7.919 -1.173 1.00 83.44 319 GLY A C 1
ATOM 2528 O O . GLY A 1 319 ? -17.017 7.635 -0.181 1.00 83.44 319 GLY A O 1
ATOM 2529 N N . ILE A 1 320 ? -15.510 8.962 -1.186 1.00 84.31 320 ILE A N 1
ATOM 2530 C CA . ILE A 1 320 ? -15.150 9.719 0.015 1.00 84.31 320 ILE A CA 1
ATOM 2531 C C . ILE A 1 320 ? -16.274 10.682 0.374 1.00 84.31 320 ILE A C 1
ATOM 2533 O O . ILE A 1 320 ? -16.490 11.709 -0.269 1.00 84.31 320 ILE A O 1
ATOM 2537 N N . GLY A 1 321 ? -16.991 10.346 1.439 1.00 73.44 321 GLY A N 1
ATOM 2538 C CA . GLY A 1 321 ? -18.005 11.199 2.036 1.00 73.44 321 GLY A CA 1
ATOM 2539 C C . GLY A 1 321 ? -19.050 10.395 2.796 1.00 73.44 321 GLY A C 1
ATOM 2540 O O . GLY A 1 321 ? -19.331 9.239 2.487 1.00 73.44 321 GLY A O 1
ATOM 2541 N N . ILE A 1 322 ? -19.673 11.033 3.785 1.00 61.66 322 ILE A N 1
ATOM 2542 C CA . ILE A 1 322 ? -20.831 10.457 4.468 1.00 61.66 322 ILE A CA 1
ATOM 2543 C C . ILE A 1 322 ? -22.010 10.565 3.501 1.00 61.66 322 ILE A C 1
ATOM 2545 O O . ILE A 1 322 ? -22.599 11.637 3.343 1.00 61.66 322 ILE A O 1
ATOM 2549 N N . ARG A 1 323 ? -22.356 9.471 2.816 1.00 57.00 323 ARG A N 1
ATOM 2550 C CA . ARG A 1 323 ? -23.591 9.443 2.028 1.00 57.00 323 ARG A CA 1
ATOM 2551 C C . ARG A 1 323 ? -24.768 9.582 2.999 1.00 57.00 323 ARG A C 1
ATOM 2553 O O . ARG A 1 323 ? -24.880 8.761 3.912 1.00 57.00 323 ARG A O 1
ATOM 2560 N N . PRO A 1 324 ? -25.659 10.579 2.838 1.00 43.91 324 PRO A N 1
ATOM 2561 C CA . PRO A 1 324 ? -26.892 10.591 3.607 1.00 43.91 324 PRO A CA 1
ATOM 2562 C C . PRO A 1 324 ? -27.648 9.300 3.281 1.00 43.91 324 PRO A C 1
ATOM 2564 O O . PRO A 1 324 ? -27.838 8.981 2.102 1.00 43.91 324 PRO A O 1
ATOM 2567 N N . LYS A 1 325 ? -28.028 8.532 4.312 1.00 41.41 325 LYS A N 1
ATOM 2568 C CA . LYS A 1 325 ? -28.902 7.365 4.136 1.00 41.41 325 LYS A CA 1
ATOM 2569 C C . LYS A 1 325 ? -30.149 7.842 3.384 1.00 41.41 325 LYS A C 1
ATOM 2571 O O . LYS A 1 325 ? -30.838 8.739 3.866 1.00 41.41 325 LYS A O 1
ATOM 2576 N N . ARG A 1 326 ? -30.359 7.304 2.180 1.00 32.72 326 ARG A N 1
ATOM 2577 C CA . ARG A 1 326 ? -31.630 7.427 1.460 1.00 32.72 326 ARG A CA 1
ATOM 2578 C C . ARG A 1 326 ? -32.668 6.532 2.115 1.00 32.72 326 ARG A C 1
ATOM 2580 O O . ARG A 1 326 ? -32.268 5.450 2.598 1.00 32.72 326 ARG A O 1
#

Secondary structure (DSSP, 8-state):
---TT-SS---SS--TTTT--PPPP---HHHHHHHHHHHHHHHHHGGGS-HHHHHHHHHHHHHHTTSS--GGGGS-THHHHHHHHHHHHH-S---HHHHHHHHHHHHHHHHHHHHHHHHHTTSS---HHHHHHHHHHHHHHHHHHHHHHHHHT--TTHHHHHHHHHHHHHHSPPPP-SHHHHHHHHHHHTGGGGHHHHHHHHHHHHHHHHHHHHHHHHHHHHHHHHHHHHHTHHHHHHHT---HHHHHS-HHHHHHHHHHHHSTT-HHHHHHHHHHHHHSSHHHHHHHHHHHHHHHHHHHHHHTT-HHHHHHHHHHHTT-S-PPP-

InterPro domains:
  IPR008949 Isoprenoid synthase domain superfamily [G3DSA:1.10.600.10] (93-315)
  IPR008949 Isoprenoid synthase domain superfamily [SSF48576] (173-300)

Organism: NCBI:txid1214604

Radius of gyration: 20.3 Å; chains: 1; bounding box: 54×48×55 Å

Sequence (326 aa):
MQNPFENPPRTTRQLPFTGIEFGGVREAPPIAQLRGELNQHLFALTADLPEPLCAEAHQVLRGYSGGDGDFYRLFYTPIWSFLHWVPEASGQAADAILLQEAQKAHAMSLFLYLWDDHLSDHLLPVDLLRLQVRTLAWQSFASRSRSLCKRIGTNPSLPDWHANSYLASLHRPRHVLNLEDYCQQFQQQVSIWTVVPYLLGSVVGGDESASALARLIMNFAVAWRLLDDVQDIEHDLLRGTESAVWIELDPSGKELWAACHSQPQSAEAWAELVQHIQGSGCLQRLLHLIDCNLQTASATAAAQGWFGIVQELEQCRQGIGIRPKR

pLDDT: mean 91.57, std 11.92, range [31.31, 98.69]

Foldseek 3Di:
DPLLQPPVPDDPDDFLLLLQFFFDFDDDPVLVVLLVLLLVLLLVLLVPPDPVLSVVLQVVCCSNCVNPSSNCVSDQSLLQVCLPLLVVLLVDPPDPLLSSLLSNLLSLLVVLLVLVVCCLVVSDDPDPSSVVSNVSSVVSNLVSLLVLCVVLVHDSCQLVVLVCLQVCLSVPPDDDQAPVSVLVSVLSVSSSSLSSQLSSLCVRPRRLRSVLSSLLSSLLSSLVQLSVCSNCVLVCLCVVHCGNLNRLDDPVLVVLSVVCNVVVPDPVSVVVNSVRSVPVCSLVVSLVSSVVSLVSSLVSCVVVSSVSSNSSSVSRNVSRDSDDDD